Protein AF-0000000084394297 (afdb_homodimer)

Nearest PDB structures (foldseek):
  4wzf-assembly1_A  TM=5.577E-01  e=3.738E-04  Mycobacterium tuberculosis H37Rv
  5dxd-assembly2_B  TM=5.046E-01  e=1.117E-03  Mycobacteroides abscessus ATCC 19977
  6n44-assembly1_E  TM=4.449E-01  e=9.471E-03  Ovis aries
  6m5y-assembly1_A  TM=5.195E-01  e=9.306E-01  Homo sapiens
  3k44-assembly4_D  TM=3.617E-01  e=4.684E+00  Drosophila melanogaster

Structure (mmCIF, N/CA/C/O backbone):
data_AF-0000000084394297-model_v1
#
loop_
_entity.id
_entity.type
_entity.pdbx_description
1 polymer 'Uncharacterized protein'
#
loop_
_atom_site.group_PDB
_atom_site.id
_atom_site.type_symbol
_atom_site.label_atom_id
_atom_site.label_alt_id
_atom_site.label_comp_id
_atom_site.label_asym_id
_atom_site.label_entity_id
_atom_site.label_seq_id
_atom_site.pdbx_PDB_ins_code
_atom_site.Cartn_x
_atom_site.Cartn_y
_atom_site.Cartn_z
_atom_site.occupancy
_atom_site.B_iso_or_equiv
_atom_site.auth_seq_id
_atom_site.auth_comp_id
_atom_site.auth_asym_id
_atom_site.auth_atom_id
_atom_site.pdbx_PDB_model_num
ATOM 1 N N . MET A 1 1 ? 1.103 16.375 23.438 1 42.69 1 MET A N 1
ATOM 2 C CA . MET A 1 1 ? 0.831 17.469 22.5 1 42.69 1 MET A CA 1
ATOM 3 C C . MET A 1 1 ? -0.649 17.828 22.516 1 42.69 1 MET A C 1
ATOM 5 O O . MET A 1 1 ? -1.5 16.984 22.797 1 42.69 1 MET A O 1
ATOM 9 N N . SER A 1 2 ? -1.069 19.047 22.406 1 49.69 2 SER A N 1
ATOM 10 C CA . SER A 1 2 ? -2.271 19.781 22.781 1 49.69 2 SER A CA 1
ATOM 11 C C . SER A 1 2 ? -3.459 19.391 21.906 1 49.69 2 SER A C 1
ATOM 13 O O . SER A 1 2 ? -3.297 19.125 20.719 1 49.69 2 SER A O 1
ATOM 15 N N . SER A 1 3 ? -4.535 18.75 22.562 1 62 3 SER A N 1
ATOM 16 C CA . SER A 1 3 ? -5.957 18.469 22.406 1 62 3 SER A CA 1
ATOM 17 C C . SER A 1 3 ? -6.656 19.594 21.625 1 62 3 SER A C 1
ATOM 19 O O . SER A 1 3 ? -7.871 19.547 21.422 1 62 3 SER A O 1
ATOM 21 N N . GLU A 1 4 ? -5.914 20.609 21.125 1 86.62 4 GLU A N 1
ATOM 22 C CA . GLU A 1 4 ? -6.676 21.719 20.562 1 86.62 4 GLU A CA 1
ATOM 23 C C . GLU A 1 4 ? -7.031 21.469 19.109 1 86.62 4 GLU A C 1
ATOM 25 O O . GLU A 1 4 ? -6.223 20.922 18.344 1 86.62 4 GLU A O 1
ATOM 30 N N . SER A 1 5 ? -8.242 21.719 18.766 1 96.81 5 SER A N 1
ATOM 31 C CA . SER A 1 5 ? -8.742 21.625 17.391 1 96.81 5 SER A CA 1
ATOM 32 C C . SER A 1 5 ? -8.203 22.766 16.531 1 96.81 5 SER A C 1
ATOM 34 O O . SER A 1 5 ? -7.824 23.812 17.047 1 96.81 5 SER A O 1
ATOM 36 N N . PHE A 1 6 ? -7.957 22.531 15.242 1 98.38 6 PHE A N 1
ATOM 37 C CA . PHE A 1 6 ? -7.516 23.547 14.297 1 98.38 6 PHE A CA 1
ATOM 38 C C . PHE A 1 6 ? -8.023 23.25 12.891 1 98.38 6 PHE A C 1
ATOM 40 O O . PHE A 1 6 ? -8.547 22.156 12.641 1 98.38 6 PHE A O 1
ATOM 47 N N . THR A 1 7 ? -7.957 24.281 12.078 1 98.56 7 THR A N 1
ATOM 48 C CA . THR A 1 7 ? -8.352 24.141 10.68 1 98.56 7 THR A CA 1
ATOM 49 C C . THR A 1 7 ? -7.176 24.438 9.75 1 98.56 7 THR A C 1
ATOM 51 O O . THR A 1 7 ? -6.395 25.344 10 1 98.56 7 THR A O 1
ATOM 54 N N . LEU A 1 8 ? -7.004 23.641 8.781 1 98.69 8 LEU A N 1
ATOM 55 C CA . LEU A 1 8 ? -6.039 23.859 7.711 1 98.69 8 LEU A CA 1
ATOM 56 C C . LEU A 1 8 ? -6.738 23.953 6.355 1 98.69 8 LEU A C 1
ATOM 58 O O . LEU A 1 8 ? -7.711 23.234 6.113 1 98.69 8 LEU A O 1
ATOM 62 N N . SER A 1 9 ? -6.23 24.75 5.48 1 98.81 9 SER A N 1
ATOM 63 C CA . SER A 1 9 ? -6.82 24.922 4.156 1 98.81 9 SER A CA 1
ATOM 64 C C . SER A 1 9 ? -5.793 24.688 3.059 1 98.81 9 SER A C 1
ATOM 66 O O . SER A 1 9 ? -4.605 24.969 3.242 1 98.81 9 SER A O 1
ATOM 68 N N . ALA A 1 10 ? -6.23 24.219 1.988 1 98.81 10 ALA A N 1
ATOM 69 C CA . ALA A 1 10 ? -5.395 24.047 0.804 1 98.81 10 ALA A CA 1
ATOM 70 C C . ALA A 1 10 ? -6.039 24.688 -0.421 1 98.81 10 ALA A C 1
ATOM 72 O O . ALA A 1 10 ? -7.207 24.422 -0.725 1 98.81 10 ALA A O 1
ATOM 73 N N . PRO A 1 11 ? -5.328 25.578 -1.103 1 98.62 11 PRO A N 1
ATOM 74 C CA . PRO A 1 11 ? -5.809 26.016 -2.414 1 98.62 11 PRO A CA 1
ATOM 75 C C . PRO A 1 11 ? -5.734 24.922 -3.471 1 98.62 11 PRO A C 1
ATOM 77 O O . PRO A 1 11 ? -5.125 23.875 -3.238 1 98.62 11 PRO A O 1
ATOM 80 N N . PRO A 1 12 ? -6.348 25.125 -4.652 1 98.56 12 PRO A N 1
ATOM 81 C CA . PRO A 1 12 ? -6.203 24.172 -5.75 1 98.56 12 PRO A CA 1
ATOM 82 C C . PRO A 1 12 ? -4.746 23.922 -6.133 1 98.56 12 PRO A C 1
ATOM 84 O O . PRO A 1 12 ? -3.877 24.734 -5.82 1 98.56 12 PRO A O 1
ATOM 87 N N . ASP A 1 13 ? -4.434 22.766 -6.699 1 98.5 13 ASP A N 1
ATOM 88 C CA . ASP A 1 13 ? -3.139 22.406 -7.262 1 98.5 13 ASP A CA 1
ATOM 89 C C . ASP A 1 13 ? -2.109 22.172 -6.16 1 98.5 13 ASP A C 1
ATOM 91 O O . ASP A 1 13 ? -0.945 22.547 -6.297 1 98.5 13 ASP A O 1
ATOM 95 N N . THR A 1 14 ? -2.539 21.625 -5.043 1 98.81 14 THR A N 1
ATOM 96 C CA . THR A 1 14 ? -1.651 21.172 -3.984 1 98.81 14 THR A CA 1
ATOM 97 C C . THR A 1 14 ? -1.678 19.641 -3.883 1 98.81 14 THR A C 1
ATOM 99 O O . THR A 1 14 ? -2.717 19.016 -4.113 1 98.81 14 THR A O 1
ATOM 102 N N . ASP A 1 15 ? -0.515 19.078 -3.551 1 98.88 15 ASP A N 1
ATOM 103 C CA . ASP A 1 15 ? -0.438 17.625 -3.457 1 98.88 15 ASP A CA 1
ATOM 104 C C . ASP A 1 15 ? 0.885 17.172 -2.836 1 98.88 15 ASP A C 1
ATOM 106 O O . ASP A 1 15 ? 1.787 18 -2.641 1 98.88 15 ASP A O 1
ATOM 110 N N . VAL A 1 16 ? 0.97 16.031 -2.387 1 98.88 16 VAL A N 1
ATOM 111 C CA . VAL A 1 16 ? 2.176 15.242 -2.146 1 98.88 16 VAL A CA 1
ATOM 112 C C . VAL A 1 16 ? 2.1 13.93 -2.924 1 98.88 16 VAL A C 1
ATOM 114 O O . VAL A 1 16 ? 1.325 13.039 -2.574 1 98.88 16 VAL A O 1
ATOM 117 N N . TRP A 1 17 ? 2.799 13.836 -3.998 1 98.81 17 TRP A N 1
ATOM 118 C CA . TRP A 1 17 ? 2.707 12.734 -4.949 1 98.81 17 TRP A CA 1
ATOM 119 C C . TRP A 1 17 ? 3.967 12.648 -5.805 1 98.81 17 TRP A C 1
ATOM 121 O O . TRP A 1 17 ? 4.551 13.672 -6.168 1 98.81 17 TRP A O 1
ATOM 131 N N . LYS A 1 18 ? 4.398 11.5 -6.066 1 98.06 18 LYS A N 1
ATOM 132 C CA . LYS A 1 18 ? 5.621 11.25 -6.824 1 98.06 18 LYS A CA 1
ATOM 133 C C . LYS A 1 18 ? 5.449 10.078 -7.781 1 98.06 18 LYS A C 1
ATOM 135 O O . LYS A 1 18 ? 5.188 8.953 -7.348 1 98.06 18 LYS A O 1
ATOM 140 N N . LYS A 1 19 ? 5.535 10.289 -9.094 1 97.38 19 LYS A N 1
ATOM 141 C CA . LYS A 1 19 ? 5.297 9.281 -10.117 1 97.38 19 LYS A CA 1
ATOM 142 C C . LYS A 1 19 ? 6.309 9.391 -11.25 1 97.38 19 LYS A C 1
ATOM 144 O O . LYS A 1 19 ? 6.602 10.5 -11.711 1 97.38 19 LYS A O 1
ATOM 149 N N . PRO A 1 20 ? 6.805 8.211 -11.656 1 95.69 20 PRO A N 1
ATOM 150 C CA . PRO A 1 20 ? 7.699 8.234 -12.82 1 95.69 20 PRO A CA 1
ATOM 151 C C . PRO A 1 20 ? 6.996 8.68 -14.094 1 95.69 20 PRO A C 1
ATOM 153 O O . PRO A 1 20 ? 5.793 8.461 -14.25 1 95.69 20 PRO A O 1
ATOM 156 N N . PRO A 1 21 ? 7.719 9.273 -14.945 1 93.5 21 PRO A N 1
ATOM 157 C CA . PRO A 1 21 ? 9.172 9.43 -14.969 1 93.5 21 PRO A CA 1
ATOM 158 C C . PRO A 1 21 ? 9.641 10.664 -14.195 1 93.5 21 PRO A C 1
ATOM 160 O O . PRO A 1 21 ? 10.82 10.766 -13.836 1 93.5 21 PRO A O 1
ATOM 163 N N . SER A 1 22 ? 8.688 11.609 -13.93 1 93.94 22 SER A N 1
ATOM 164 C CA . SER A 1 22 ? 9.344 12.828 -13.477 1 93.94 22 SER A CA 1
ATOM 165 C C . SER A 1 22 ? 8.453 13.609 -12.508 1 93.94 22 SER A C 1
ATOM 167 O O . SER A 1 22 ? 8.898 14.586 -11.906 1 93.94 22 SER A O 1
ATOM 169 N N . HIS A 1 23 ? 7.281 13.203 -12.328 1 96.62 23 HIS A N 1
ATOM 170 C CA . HIS A 1 23 ? 6.395 14 -11.477 1 96.62 23 HIS A CA 1
ATOM 171 C C . HIS A 1 23 ? 6.801 13.898 -10.008 1 96.62 23 HIS A C 1
ATOM 173 O O . HIS A 1 23 ? 6.988 12.797 -9.492 1 96.62 23 HIS A O 1
ATOM 179 N N . ASN A 1 24 ? 7 14.984 -9.43 1 97.31 24 ASN A N 1
ATOM 180 C CA . ASN A 1 24 ? 7.383 15.07 -8.023 1 97.31 24 ASN A CA 1
ATOM 181 C C . ASN A 1 24 ? 6.871 16.359 -7.379 1 97.31 24 ASN A C 1
ATOM 183 O O . ASN A 1 24 ? 7.5 17.406 -7.508 1 97.31 24 ASN A O 1
ATOM 187 N N . VAL A 1 25 ? 5.762 16.219 -6.668 1 98.56 25 VAL A N 1
ATOM 188 C CA . VAL A 1 25 ? 5.156 17.406 -6.059 1 98.56 25 VAL A CA 1
ATOM 189 C C . VAL A 1 25 ? 5.055 17.203 -4.547 1 98.56 25 VAL A C 1
ATOM 191 O O . VAL A 1 25 ? 4.746 16.109 -4.074 1 98.56 25 VAL A O 1
ATOM 194 N N . TYR A 1 26 ? 5.352 18.203 -3.811 1 98.75 26 TYR A N 1
ATOM 195 C CA . TYR A 1 26 ? 5.293 18.25 -2.355 1 98.75 26 TYR A CA 1
ATOM 196 C C . TYR A 1 26 ? 4.969 19.656 -1.877 1 98.75 26 TYR A C 1
ATOM 198 O O . TYR A 1 26 ? 5.781 20.297 -1.198 1 98.75 26 TYR A O 1
ATOM 206 N N . ASN A 1 27 ? 3.68 20.078 -2.186 1 98.88 27 ASN A N 1
ATOM 207 C CA . ASN A 1 27 ? 3.357 21.469 -1.9 1 98.88 27 ASN A CA 1
ATOM 208 C C . ASN A 1 27 ? 2.068 21.594 -1.095 1 98.88 27 ASN A C 1
ATOM 210 O O . ASN A 1 27 ? 1.49 22.688 -1.003 1 98.88 27 ASN A O 1
ATOM 214 N N . ALA A 1 28 ? 1.628 20.547 -0.504 1 98.88 28 ALA A N 1
ATOM 215 C CA . ALA A 1 28 ? 0.426 20.578 0.325 1 98.88 28 ALA A CA 1
ATOM 216 C C . ALA A 1 28 ? 0.689 21.297 1.641 1 98.88 28 ALA A C 1
ATOM 218 O O . ALA A 1 28 ? 1.747 21.125 2.25 1 98.88 28 ALA A O 1
ATOM 219 N N . PRO A 1 29 ? -0.232 22.141 2.129 1 98.88 29 PRO A N 1
ATOM 220 C CA . PRO A 1 29 ? -0.12 22.719 3.473 1 98.88 29 PRO A CA 1
ATOM 221 C C . PRO A 1 29 ? -0.031 21.656 4.562 1 98.88 29 PRO A C 1
ATOM 223 O O . PRO A 1 29 ? -0.774 20.672 4.531 1 98.88 29 PRO A O 1
ATOM 226 N N . ILE A 1 30 ? 0.901 21.875 5.484 1 98.81 30 ILE A N 1
ATOM 227 C CA . ILE A 1 30 ? 1.14 20.953 6.586 1 98.81 30 ILE A CA 1
ATOM 228 C C . ILE A 1 30 ? 1.294 21.734 7.891 1 98.81 30 ILE A C 1
ATOM 230 O O . ILE A 1 30 ? 1.953 22.781 7.926 1 98.81 30 ILE A O 1
ATOM 234 N N . LYS A 1 31 ? 0.599 21.359 8.875 1 98.62 31 LYS A N 1
ATOM 235 C CA . LYS A 1 31 ? 0.875 21.781 10.25 1 98.62 31 LYS A CA 1
ATOM 236 C C . LYS A 1 31 ? 1.559 20.672 11.031 1 98.62 31 LYS A C 1
ATOM 238 O O . LYS A 1 31 ? 0.919 19.688 11.406 1 98.62 31 LYS A O 1
ATOM 243 N N . ALA A 1 32 ? 2.834 20.891 11.359 1 98.5 32 ALA A N 1
ATOM 244 C CA . ALA A 1 32 ? 3.65 19.797 11.883 1 98.5 32 ALA A CA 1
ATOM 245 C C . ALA A 1 32 ? 4.129 20.094 13.297 1 98.5 32 ALA A C 1
ATOM 247 O O . ALA A 1 32 ? 4.164 21.266 13.711 1 98.5 32 ALA A O 1
ATOM 248 N N . VAL A 1 33 ? 4.438 19.094 14.039 1 98 33 VAL A N 1
ATOM 249 C CA . VAL A 1 33 ? 5.184 19.219 15.289 1 98 33 VAL A CA 1
ATOM 250 C C . VAL A 1 33 ? 6.684 19.266 14.992 1 98 33 VAL A C 1
ATOM 252 O O . VAL A 1 33 ? 7.109 18.938 13.883 1 98 33 VAL A O 1
ATOM 255 N N . PRO A 1 34 ? 7.441 19.703 15.953 1 97.88 34 PRO A N 1
ATOM 256 C CA . PRO A 1 34 ? 8.883 19.703 15.719 1 97.88 34 PRO A CA 1
ATOM 257 C C . PRO A 1 34 ? 9.43 18.312 15.383 1 97.88 34 PRO A C 1
ATOM 259 O O . PRO A 1 34 ? 9.008 17.312 15.977 1 97.88 34 PRO A O 1
ATOM 262 N N . ALA A 1 35 ? 10.336 18.266 14.508 1 98.19 35 ALA A N 1
ATOM 263 C CA . ALA A 1 35 ? 10.945 17 14.078 1 98.19 35 ALA A CA 1
ATOM 264 C C . ALA A 1 35 ? 11.773 16.375 15.195 1 98.19 35 ALA A C 1
ATOM 266 O O . ALA A 1 35 ? 12.352 17.094 16.016 1 98.19 35 ALA A O 1
ATOM 267 N N . LYS A 1 36 ? 11.812 15.117 15.227 1 98.12 36 LYS A N 1
ATOM 268 C CA . LYS A 1 36 ? 12.672 14.328 16.109 1 98.12 36 LYS A CA 1
ATOM 269 C C . LYS A 1 36 ? 13.219 13.102 15.398 1 98.12 36 LYS A C 1
ATOM 271 O O . LYS A 1 36 ? 12.758 12.75 14.305 1 98.12 36 LYS A O 1
ATOM 276 N N . PRO A 1 37 ? 14.25 12.445 15.992 1 97.25 37 PRO A N 1
ATOM 277 C CA . PRO A 1 37 ? 14.773 11.234 15.367 1 97.25 37 PRO A CA 1
ATOM 278 C C . PRO A 1 37 ? 13.711 10.148 15.211 1 97.25 37 PRO A C 1
ATOM 280 O O . PRO A 1 37 ? 12.922 9.914 16.125 1 97.25 37 PRO A O 1
ATOM 283 N N . LEU A 1 38 ? 13.68 9.508 14.07 1 97.38 38 LEU A N 1
ATOM 284 C CA . LEU A 1 38 ? 12.75 8.422 13.797 1 97.38 38 LEU A CA 1
ATOM 285 C C . LEU A 1 38 ? 12.828 7.355 14.891 1 97.38 38 LEU A C 1
ATOM 287 O O . LEU A 1 38 ? 11.812 6.75 15.242 1 97.38 38 LEU A O 1
ATOM 291 N N . SER A 1 39 ? 14.016 7.18 15.422 1 95.31 39 SER A N 1
ATOM 292 C CA . SER A 1 39 ? 14.219 6.148 16.438 1 95.31 39 SER A CA 1
ATOM 293 C C . SER A 1 39 ? 13.367 6.418 17.672 1 95.31 39 SER A C 1
ATOM 295 O O . SER A 1 39 ? 13.133 5.512 18.469 1 95.31 39 SER A O 1
ATOM 297 N N . GLN A 1 40 ? 12.852 7.625 17.859 1 96.94 40 GLN A N 1
ATOM 298 C CA . GLN A 1 40 ? 12.094 8 19.047 1 96.94 40 GLN A CA 1
ATOM 299 C C . GLN A 1 40 ? 10.594 7.926 18.797 1 96.94 40 GLN A C 1
ATOM 301 O O . GLN A 1 40 ? 9.789 8.047 19.719 1 96.94 40 GLN A O 1
ATOM 306 N N . PHE A 1 41 ? 10.188 7.699 17.594 1 97.88 41 PHE A N 1
ATOM 307 C CA . PHE A 1 41 ? 8.773 7.738 17.234 1 97.88 41 PHE A CA 1
ATOM 308 C C . PHE A 1 41 ? 8.031 6.559 17.844 1 97.88 41 PHE A C 1
ATOM 310 O O . PHE A 1 41 ? 8.5 5.422 17.797 1 97.88 41 PHE A O 1
ATOM 317 N N . LYS A 1 42 ? 6.891 6.863 18.359 1 98.19 42 LYS A N 1
ATOM 318 C CA . LYS A 1 42 ? 6.027 5.812 18.906 1 98.19 42 LYS A CA 1
ATOM 319 C C . LYS A 1 42 ? 4.719 5.727 18.125 1 98.19 42 LYS A C 1
ATOM 321 O O . LYS A 1 42 ? 4.328 4.648 17.672 1 98.19 42 LYS A O 1
ATOM 326 N N . SER A 1 43 ? 4.008 6.84 18.016 1 98.81 43 SER A N 1
ATOM 327 C CA . SER A 1 43 ? 2.725 6.824 17.328 1 98.81 43 SER A CA 1
ATOM 328 C C . SER A 1 43 ? 2.25 8.234 17 1 98.81 43 SER A C 1
ATOM 330 O O . SER A 1 43 ? 2.77 9.211 17.547 1 98.81 43 SER A O 1
ATOM 332 N N . ALA A 1 44 ? 1.35 8.344 16.109 1 98.88 44 ALA A N 1
ATOM 333 C CA . ALA A 1 44 ? 0.653 9.578 15.766 1 98.88 44 ALA A CA 1
ATOM 334 C C . ALA A 1 44 ? -0.807 9.312 15.414 1 98.88 44 ALA A C 1
ATOM 336 O O . ALA A 1 44 ? -1.111 8.359 14.688 1 98.88 44 ALA A O 1
ATOM 337 N N . LYS A 1 45 ? -1.664 10.094 15.977 1 98.75 45 LYS A N 1
ATOM 338 C CA . LYS A 1 45 ? -3.104 9.953 15.773 1 98.75 45 LYS A CA 1
ATOM 339 C C . LYS A 1 45 ? -3.756 11.297 15.484 1 98.75 45 LYS A C 1
ATOM 341 O O . LYS A 1 45 ? -3.381 12.312 16.078 1 98.75 45 LYS A O 1
ATOM 346 N N . ILE A 1 46 ? -4.738 11.312 14.602 1 98.69 46 ILE A N 1
ATOM 347 C CA . ILE A 1 46 ? -5.445 12.555 14.32 1 98.69 46 ILE A CA 1
ATOM 348 C C . ILE A 1 46 ? -6.867 12.25 13.867 1 98.69 46 ILE A C 1
ATOM 350 O O . ILE A 1 46 ? -7.129 11.18 13.305 1 98.69 46 ILE A O 1
ATOM 354 N N . THR A 1 47 ? -7.797 13.086 14.164 1 98.69 47 THR A N 1
ATOM 355 C CA . THR A 1 47 ? -9.188 13.039 13.727 1 98.69 47 THR A CA 1
ATOM 356 C C . THR A 1 47 ? -9.539 14.273 12.898 1 98.69 47 THR A C 1
ATOM 358 O O . THR A 1 47 ? -9.102 15.383 13.219 1 98.69 47 THR A O 1
ATOM 361 N N . PHE A 1 48 ? -10.336 14.086 11.875 1 98.81 48 PHE A N 1
ATOM 362 C CA . PHE A 1 48 ? -10.633 15.234 11.023 1 98.81 48 PHE A CA 1
ATOM 363 C C . PHE A 1 48 ? -11.914 15.016 10.234 1 98.81 48 PHE A C 1
ATOM 365 O O . PHE A 1 48 ? -12.43 13.898 10.18 1 98.81 48 PHE A O 1
ATOM 372 N N . SER A 1 49 ? -12.422 16.047 9.648 1 98.69 49 SER A N 1
ATOM 373 C CA . SER A 1 49 ? -13.602 16.062 8.789 1 98.69 49 SER A CA 1
ATOM 374 C C . SER A 1 49 ? -13.547 17.234 7.797 1 98.69 49 SER A C 1
ATOM 376 O O . SER A 1 49 ? -12.867 18.219 8.039 1 98.69 49 SER A O 1
ATOM 378 N N . ALA A 1 50 ? -14.219 17.078 6.75 1 98.62 50 ALA A N 1
ATOM 379 C CA . ALA A 1 50 ? -14.328 18.141 5.746 1 98.62 50 ALA A CA 1
ATOM 380 C C . ALA A 1 50 ? -15.508 17.875 4.809 1 98.62 50 ALA A C 1
ATOM 382 O O . ALA A 1 50 ? -16.141 16.828 4.883 1 98.62 50 ALA A O 1
ATOM 383 N N . ASP A 1 51 ? -15.836 18.906 4.031 1 97.5 51 ASP A N 1
ATOM 384 C CA . ASP A 1 51 ? -16.75 18.75 2.91 1 97.5 51 ASP A CA 1
ATOM 385 C C . ASP A 1 51 ? -16 18.422 1.623 1 97.5 51 ASP A C 1
ATOM 387 O O . ASP A 1 51 ? -15.773 19.312 0.794 1 97.5 51 ASP A O 1
ATOM 391 N N . TRP A 1 52 ? -15.711 17.203 1.466 1 97.69 52 TRP A N 1
ATOM 392 C CA . TRP A 1 52 ? -14.969 16.734 0.303 1 97.69 52 TRP A CA 1
ATOM 393 C C . TRP A 1 52 ? -15.781 16.922 -0.975 1 97.69 52 TRP A C 1
ATOM 395 O O . TRP A 1 52 ? -16.938 16.5 -1.048 1 97.69 52 TRP A O 1
ATOM 405 N N . SER A 1 53 ? -15.219 17.453 -2.004 1 97.12 53 SER A N 1
ATOM 406 C CA . SER A 1 53 ? -16.062 17.734 -3.16 1 97.12 53 SER A CA 1
ATOM 407 C C . SER A 1 53 ? -15.305 17.516 -4.465 1 97.12 53 SER A C 1
ATOM 409 O O . SER A 1 53 ? -15.906 17.156 -5.484 1 97.12 53 SER A O 1
ATOM 411 N N . GLU A 1 54 ? -13.953 17.766 -4.43 1 98.44 54 GLU A N 1
ATOM 412 C CA . GLU A 1 54 ? -13.172 17.688 -5.66 1 98.44 54 GLU A CA 1
ATOM 413 C C . GLU A 1 54 ? -12.367 16.391 -5.719 1 98.44 54 GLU A C 1
ATOM 415 O O . GLU A 1 54 ? -11.953 15.867 -4.684 1 98.44 54 GLU A O 1
ATOM 420 N N . GLN A 1 55 ? -12.156 15.922 -6.941 1 97.94 55 GLN A N 1
ATOM 421 C CA . GLN A 1 55 ? -11.305 14.758 -7.141 1 97.94 55 GLN A CA 1
ATOM 422 C C . GLN A 1 55 ? -9.945 14.945 -6.457 1 97.94 55 GLN A C 1
ATOM 424 O O . GLN A 1 55 ? -9.266 15.945 -6.672 1 97.94 55 GLN A O 1
ATOM 429 N N . TYR A 1 56 ? -9.625 14.016 -5.531 1 98.19 56 TYR A N 1
ATOM 430 C CA . TYR A 1 56 ? -8.352 13.906 -4.832 1 98.19 56 TYR A CA 1
ATOM 431 C C . TYR A 1 56 ? -8.273 14.898 -3.676 1 98.19 56 TYR A C 1
ATOM 433 O O . TYR A 1 56 ? -7.188 15.164 -3.148 1 98.19 56 TYR A O 1
ATOM 441 N N . ASP A 1 57 ? -9.484 15.508 -3.309 1 98.81 57 ASP A N 1
ATOM 442 C CA . ASP A 1 57 ? -9.477 16.172 -2.008 1 98.81 57 ASP A CA 1
ATOM 443 C C . ASP A 1 57 ? -8.938 15.234 -0.921 1 98.81 57 ASP A C 1
ATOM 445 O O . ASP A 1 57 ? -9.352 14.078 -0.831 1 98.81 57 ASP A O 1
ATOM 449 N N . GLN A 1 58 ? -8.031 15.773 -0.117 1 98.75 58 GLN A N 1
ATOM 450 C CA . GLN A 1 58 ? -7.5 14.852 0.882 1 98.75 58 GLN A CA 1
ATOM 451 C C . GLN A 1 58 ? -7.148 15.586 2.174 1 98.75 58 GLN A C 1
ATOM 453 O O . GLN A 1 58 ? -6.863 16.781 2.156 1 98.75 58 GLN A O 1
ATOM 458 N N . GLY A 1 59 ? -7.219 14.898 3.271 1 98.88 59 GLY A N 1
ATOM 459 C CA . GLY A 1 59 ? -6.801 15.305 4.605 1 98.88 59 GLY A CA 1
ATOM 460 C C . GLY A 1 59 ? -6.348 14.141 5.465 1 98.88 59 GLY A C 1
ATOM 461 O O . GLY A 1 59 ? -6.785 13.008 5.262 1 98.88 59 GLY A O 1
ATOM 462 N N . GLY A 1 60 ? -5.469 14.469 6.371 1 98.88 60 GLY A N 1
ATOM 463 C CA . GLY A 1 60 ? -5.031 13.422 7.281 1 98.88 60 GLY A CA 1
ATOM 464 C C . GLY A 1 60 ? -3.664 13.688 7.883 1 98.88 60 GLY A C 1
ATOM 465 O O . GLY A 1 60 ? -3.363 14.812 8.289 1 98.88 60 GLY A O 1
ATOM 466 N N . LEU A 1 61 ? -2.93 12.609 8.086 1 98.88 61 LEU A N 1
ATOM 467 C CA . LEU A 1 61 ? -1.614 12.594 8.719 1 98.88 61 LEU A CA 1
ATOM 468 C C . LEU A 1 61 ? -0.515 12.43 7.672 1 98.88 61 LEU A C 1
ATOM 470 O O . LEU A 1 61 ? -0.666 11.656 6.723 1 98.88 61 LEU A O 1
ATOM 474 N N . ILE A 1 62 ? 0.596 13.148 7.863 1 98.94 62 ILE A N 1
ATOM 475 C CA . ILE A 1 62 ? 1.762 12.93 7.016 1 98.94 62 ILE A CA 1
ATOM 476 C C . ILE A 1 62 ? 3.006 12.758 7.883 1 98.94 62 ILE A C 1
ATOM 478 O O . ILE A 1 62 ? 3.184 13.461 8.875 1 98.94 62 ILE A O 1
ATOM 482 N N . LEU A 1 63 ? 3.797 11.773 7.609 1 99 63 LEU A N 1
ATOM 483 C CA . LEU A 1 63 ? 5.137 11.523 8.133 1 99 63 LEU A CA 1
ATOM 484 C C . LEU A 1 63 ? 6.191 11.766 7.055 1 99 63 LEU A C 1
ATOM 486 O O . LEU A 1 63 ? 6.168 11.125 6 1 99 63 LEU A O 1
ATOM 490 N N . THR A 1 64 ? 7.062 12.664 7.316 1 98.94 64 THR A N 1
ATOM 491 C CA . THR A 1 64 ? 8.141 12.977 6.387 1 98.94 64 THR A CA 1
ATOM 492 C C . THR A 1 64 ? 9.492 12.562 6.973 1 98.94 64 THR A C 1
ATOM 494 O O . THR A 1 64 ? 9.82 12.922 8.102 1 98.94 64 THR A O 1
ATOM 497 N N . PHE A 1 65 ? 10.227 11.867 6.191 1 98.75 65 PHE A N 1
ATOM 498 C CA . PHE A 1 65 ? 11.531 11.359 6.59 1 98.75 65 PHE A CA 1
ATOM 499 C C . PHE A 1 65 ? 12.641 12.078 5.84 1 98.75 65 PHE A C 1
ATOM 501 O O . PHE A 1 65 ? 12.844 11.852 4.645 1 98.75 65 PHE A O 1
ATOM 508 N N . ASP A 1 66 ? 13.352 12.844 6.57 1 98.31 66 ASP A N 1
ATOM 509 C CA . ASP A 1 66 ? 14.5 13.539 5.992 1 98.31 66 ASP A CA 1
ATOM 510 C C . ASP A 1 66 ? 15.812 12.875 6.418 1 98.31 66 ASP A C 1
ATOM 512 O O . ASP A 1 66 ? 16.062 12.703 7.613 1 98.31 66 ASP A O 1
ATOM 516 N N . SER A 1 67 ? 16.594 12.578 5.504 1 96.19 67 SER A N 1
ATOM 517 C CA . SER A 1 67 ? 17.828 11.844 5.742 1 96.19 67 SER A CA 1
ATOM 518 C C . SER A 1 67 ? 18.875 12.719 6.406 1 96.19 67 SER A C 1
ATOM 520 O O . SER A 1 67 ? 19.016 13.898 6.059 1 96.19 67 SER A O 1
ATOM 522 N N . LEU A 1 68 ? 19.625 12.125 7.316 1 94.38 68 LEU A N 1
ATOM 523 C CA . LEU A 1 68 ? 20.766 12.789 7.945 1 94.38 68 LEU A CA 1
ATOM 524 C C . LEU A 1 68 ? 22.031 12.594 7.117 1 94.38 68 LEU A C 1
ATOM 526 O O . LEU A 1 68 ? 23.047 13.234 7.375 1 94.38 68 LEU A O 1
ATOM 530 N N . SER A 1 69 ? 21.953 11.75 6.105 1 90.19 69 SER A N 1
ATOM 531 C CA . SER A 1 69 ? 23.125 11.406 5.32 1 90.19 69 SER A CA 1
ATOM 532 C C . SER A 1 69 ? 22.922 11.719 3.844 1 90.19 69 SER A C 1
ATOM 534 O O . SER A 1 69 ? 23.578 11.148 2.98 1 90.19 69 SER A O 1
ATOM 536 N N . GLY A 1 70 ? 21.953 12.461 3.482 1 92.44 70 GLY A N 1
ATOM 537 C CA . GLY A 1 70 ? 21.812 13.008 2.145 1 92.44 70 GLY A CA 1
ATOM 538 C C . GLY A 1 70 ? 20.938 12.156 1.239 1 92.44 70 GLY A C 1
ATOM 539 O O . GLY A 1 70 ? 20.891 12.383 0.028 1 92.44 70 GLY A O 1
ATOM 540 N N . ARG A 1 71 ? 20.266 11.156 1.675 1 94.19 71 ARG A N 1
ATOM 541 C CA . ARG A 1 71 ? 19.312 10.375 0.885 1 94.19 71 ARG A CA 1
ATOM 542 C C . ARG A 1 71 ? 18.062 11.18 0.585 1 94.19 71 ARG A C 1
ATOM 544 O O . ARG A 1 71 ? 17.781 12.172 1.255 1 94.19 71 ARG A O 1
ATOM 551 N N . GLU A 1 72 ? 17.344 10.719 -0.44 1 96.38 72 GLU A N 1
ATOM 552 C CA . GLU A 1 72 ? 16.141 11.43 -0.842 1 96.38 72 GLU A CA 1
ATOM 553 C C . GLU A 1 72 ? 15.07 11.352 0.243 1 96.38 72 GLU A C 1
ATOM 555 O O . GLU A 1 72 ? 14.953 10.344 0.938 1 96.38 72 GLU A O 1
ATOM 560 N N . ARG A 1 73 ? 14.297 12.414 0.321 1 98.12 73 ARG A N 1
ATOM 561 C CA . ARG A 1 73 ? 13.172 12.477 1.244 1 98.12 73 ARG A CA 1
ATOM 562 C C . ARG A 1 73 ? 12.188 11.336 0.989 1 98.12 73 ARG A C 1
ATOM 564 O O . ARG A 1 73 ? 11.883 11.023 -0.162 1 98.12 73 ARG A O 1
ATOM 571 N N . ARG A 1 74 ? 11.68 10.742 2.037 1 98.62 74 ARG A N 1
ATOM 572 C CA . ARG A 1 74 ? 10.586 9.773 2.008 1 98.62 74 ARG A CA 1
ATOM 573 C C . ARG A 1 74 ? 9.367 10.289 2.768 1 98.62 74 ARG A C 1
ATOM 575 O O . ARG A 1 74 ? 9.484 11.211 3.578 1 98.62 74 ARG A O 1
ATOM 582 N N . TRP A 1 75 ? 8.219 9.727 2.473 1 98.94 75 TRP A N 1
ATOM 583 C CA . TRP A 1 75 ? 7.051 10.172 3.219 1 98.94 75 TRP A CA 1
ATOM 584 C C . TRP A 1 75 ? 5.941 9.125 3.174 1 98.94 75 TRP A C 1
ATOM 586 O O . TRP A 1 75 ? 5.941 8.25 2.305 1 98.94 75 TRP A O 1
ATOM 596 N N . ILE A 1 76 ? 5.117 9.18 4.133 1 98.94 76 ILE A N 1
ATOM 597 C CA . ILE A 1 76 ? 3.846 8.469 4.227 1 98.94 76 ILE A CA 1
ATOM 598 C C . ILE A 1 76 ? 2.721 9.469 4.508 1 98.94 76 ILE A C 1
ATOM 600 O O . ILE A 1 76 ? 2.865 10.352 5.355 1 98.94 76 ILE A O 1
ATOM 604 N N . LYS A 1 77 ? 1.673 9.414 3.809 1 98.94 77 LYS A N 1
ATOM 605 C CA . LYS A 1 77 ? 0.465 10.141 4.188 1 98.94 77 LYS A CA 1
ATOM 606 C C . LYS A 1 77 ? -0.738 9.203 4.266 1 98.94 77 LYS A C 1
ATOM 608 O O . LYS A 1 77 ? -0.845 8.258 3.486 1 98.94 77 LYS A O 1
ATOM 613 N N . THR A 1 78 ? -1.59 9.43 5.203 1 98.94 78 THR A N 1
ATOM 614 C CA . THR A 1 78 ? -2.76 8.586 5.402 1 98.94 78 THR A CA 1
ATOM 615 C C . THR A 1 78 ? -3.939 9.406 5.922 1 98.94 78 THR A C 1
ATOM 617 O O . THR A 1 78 ? -3.75 10.375 6.652 1 98.94 78 THR A O 1
ATOM 620 N N . GLY A 1 79 ? -5.121 9.047 5.5 1 98.88 79 GLY A N 1
ATOM 621 C CA . GLY A 1 79 ? -6.367 9.703 5.848 1 98.88 79 GLY A CA 1
ATOM 622 C C . GLY A 1 79 ? -7.488 9.422 4.867 1 98.88 79 GLY A C 1
ATOM 623 O O . GLY A 1 79 ? -7.738 8.266 4.52 1 98.88 79 GLY A O 1
ATOM 624 N N . LEU A 1 80 ? -8.227 10.477 4.559 1 98.81 80 LEU A N 1
ATOM 625 C CA . LEU A 1 80 ? -9.305 10.359 3.578 1 98.81 80 LEU A CA 1
ATOM 626 C C . LEU A 1 80 ? -8.898 11.008 2.256 1 98.81 80 LEU A C 1
ATOM 628 O O . LEU A 1 80 ? -8.297 12.078 2.246 1 98.81 80 LEU A O 1
ATOM 632 N N . GLU A 1 81 ? -9.195 10.445 1.204 1 98.81 81 GLU A N 1
ATOM 633 C CA . GLU A 1 81 ? -9.062 11.023 -0.132 1 98.81 81 GLU A CA 1
ATOM 634 C C . GLU A 1 81 ? -10.336 10.805 -0.95 1 98.81 81 GLU A C 1
ATOM 636 O O . GLU A 1 81 ? 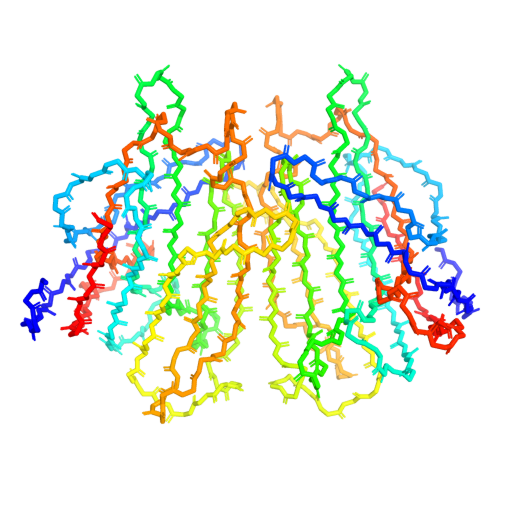-10.859 9.688 -1.005 1 98.81 81 GLU A O 1
ATOM 641 N N . PHE A 1 82 ? -10.867 11.852 -1.526 1 98.56 82 PHE A N 1
ATOM 642 C CA . PHE A 1 82 ? -12.039 11.773 -2.393 1 98.56 82 PHE A CA 1
ATOM 643 C C . PHE A 1 82 ? -11.648 11.32 -3.791 1 98.56 82 PHE A C 1
ATOM 645 O O . PHE A 1 82 ? -10.836 11.961 -4.457 1 98.56 82 PHE A O 1
ATOM 652 N N . TYR A 1 83 ? -12.156 10.188 -4.223 1 97.94 83 TYR A N 1
ATOM 653 C CA . TYR A 1 83 ? -11.742 9.586 -5.484 1 97.94 83 TYR A CA 1
ATOM 654 C C . TYR A 1 83 ? -12.938 8.977 -6.211 1 97.94 83 TYR A C 1
ATOM 656 O O . TYR A 1 83 ? -13.594 8.078 -5.684 1 97.94 83 TYR A O 1
ATOM 664 N N . ASN A 1 84 ? -13.203 9.445 -7.375 1 95.94 84 ASN A N 1
ATOM 665 C CA . ASN A 1 84 ? -14.281 8.961 -8.242 1 95.94 84 ASN A CA 1
ATOM 666 C C . ASN A 1 84 ? -15.625 8.992 -7.531 1 95.94 84 ASN A C 1
ATOM 668 O O . ASN A 1 84 ? -16.359 7.996 -7.527 1 95.94 84 ASN A O 1
ATOM 672 N N . GLY A 1 85 ? -15.883 10.086 -6.816 1 96.12 85 GLY A N 1
ATOM 673 C CA . GLY A 1 85 ? -17.188 10.328 -6.211 1 96.12 85 GLY A CA 1
ATOM 674 C C . GLY A 1 85 ? -17.375 9.609 -4.891 1 96.12 85 GLY A C 1
ATOM 675 O O . GLY A 1 85 ? -18.469 9.594 -4.332 1 96.12 85 GLY A O 1
ATOM 676 N N . THR A 1 86 ? -16.281 9.008 -4.457 1 95.75 86 THR A N 1
ATOM 677 C CA . THR A 1 86 ? -16.406 8.211 -3.244 1 95.75 86 THR A CA 1
ATOM 678 C C . THR A 1 86 ? -15.328 8.602 -2.234 1 95.75 86 THR A C 1
ATOM 680 O O . THR A 1 86 ? -14.18 8.867 -2.609 1 95.75 86 THR A O 1
ATOM 683 N N . GLN A 1 87 ? -15.75 8.648 -0.927 1 97.75 87 GLN A N 1
ATOM 684 C CA . GLN A 1 87 ? -14.781 8.844 0.142 1 97.75 87 GLN A CA 1
ATOM 685 C C . GLN A 1 87 ? -13.953 7.582 0.372 1 97.75 87 GLN A C 1
ATOM 687 O O . GLN A 1 87 ? -14.5 6.523 0.688 1 97.75 87 GLN A O 1
ATOM 692 N N . GLN A 1 88 ? -12.648 7.715 0.247 1 98.12 88 GLN A N 1
ATOM 693 C CA . GLN A 1 88 ? -11.742 6.578 0.386 1 98.12 88 GLN A CA 1
ATOM 694 C C . GLN A 1 88 ? -10.82 6.754 1.588 1 98.12 88 GLN A C 1
ATOM 696 O O . GLN A 1 88 ? -10.234 7.824 1.777 1 98.12 88 GLN A O 1
ATOM 701 N N . ILE A 1 89 ? -10.711 5.695 2.449 1 98.31 89 ILE A N 1
ATOM 702 C CA . ILE A 1 89 ? -9.547 5.625 3.322 1 98.31 89 ILE A CA 1
ATOM 703 C C . ILE A 1 89 ? -8.289 5.383 2.486 1 98.31 89 ILE A C 1
ATOM 705 O O . ILE A 1 89 ? -8.242 4.445 1.682 1 98.31 89 ILE A O 1
ATOM 709 N N . SER A 1 90 ? -7.371 6.262 2.643 1 98.75 90 SER A N 1
ATOM 710 C CA . SER A 1 90 ? -6.262 6.348 1.697 1 98.75 90 SER A CA 1
ATOM 711 C C . SER A 1 90 ? -4.922 6.367 2.422 1 98.75 90 SER A C 1
ATOM 713 O O . SER A 1 90 ? -4.762 7.062 3.426 1 98.75 90 SER A O 1
ATOM 715 N N . THR A 1 91 ? -3.943 5.562 1.98 1 98.94 91 THR A N 1
ATOM 716 C CA . THR A 1 91 ? -2.555 5.621 2.428 1 98.94 91 THR A CA 1
ATOM 717 C C . THR A 1 91 ? -1.603 5.617 1.236 1 98.94 91 THR A C 1
ATOM 719 O O . THR A 1 91 ? -1.761 4.816 0.311 1 98.94 91 THR A O 1
ATOM 722 N N . VAL A 1 92 ? -0.705 6.527 1.236 1 98.94 92 VAL A N 1
ATOM 723 C CA . VAL A 1 92 ? 0.386 6.555 0.268 1 98.94 92 VAL A CA 1
ATOM 724 C C . VAL A 1 92 ? 1.724 6.414 0.993 1 98.94 92 VAL A C 1
ATOM 726 O O . VAL A 1 92 ? 1.975 7.109 1.981 1 98.94 92 VAL A O 1
ATOM 729 N N . ALA A 1 93 ? 2.498 5.48 0.625 1 98.94 93 ALA A N 1
ATOM 730 C CA . ALA A 1 93 ? 3.879 5.34 1.085 1 98.94 93 ALA A CA 1
ATOM 731 C C . ALA A 1 93 ? 4.863 5.598 -0.052 1 98.94 93 ALA A C 1
ATOM 733 O O . ALA A 1 93 ? 4.719 5.047 -1.146 1 98.94 93 ALA A O 1
ATOM 734 N N . CYS A 1 94 ? 5.812 6.449 0.207 1 98.81 94 CYS A N 1
ATOM 735 C CA . CYS A 1 94 ? 6.785 6.801 -0.822 1 98.81 94 CYS A CA 1
ATOM 736 C C . CYS A 1 94 ? 8.211 6.562 -0.331 1 98.81 94 CYS A C 1
ATOM 738 O O . CYS A 1 94 ? 8.82 7.445 0.273 1 98.81 94 CYS A O 1
ATOM 740 N N . ASP A 1 95 ? 8.711 5.406 -0.678 1 97.81 95 ASP A N 1
ATOM 741 C CA . ASP A 1 95 ? 10.125 5.121 -0.466 1 97.81 95 ASP A CA 1
ATOM 742 C C . ASP A 1 95 ? 10.984 5.754 -1.559 1 97.81 95 ASP A C 1
ATOM 744 O O . ASP A 1 95 ? 11.797 6.637 -1.281 1 97.81 95 ASP A O 1
ATOM 748 N N . ARG A 1 96 ? 10.766 5.375 -2.809 1 96.25 96 ARG A N 1
ATOM 749 C CA . ARG A 1 96 ? 11.375 6.02 -3.965 1 96.25 96 ARG A CA 1
ATOM 750 C C . ARG A 1 96 ? 10.328 6.727 -4.816 1 96.25 96 ARG A C 1
ATOM 752 O O . ARG A 1 96 ? 10.57 7.828 -5.316 1 96.25 96 ARG A O 1
ATOM 759 N N . TRP A 1 97 ? 9.203 6.016 -5.074 1 97.81 97 TRP A N 1
ATOM 760 C CA . TRP A 1 97 ? 8.023 6.5 -5.781 1 97.81 97 TRP A CA 1
ATOM 761 C C . TRP A 1 97 ? 6.75 6.18 -5.004 1 97.81 97 TRP A C 1
ATOM 763 O O . TRP A 1 97 ? 6.75 5.297 -4.141 1 97.81 97 TRP A O 1
ATOM 773 N N . ALA A 1 98 ? 5.691 6.91 -5.312 1 98.56 98 ALA A N 1
ATOM 774 C CA . ALA A 1 98 ? 4.449 6.781 -4.555 1 98.56 98 ALA A CA 1
ATOM 775 C C . ALA A 1 98 ? 3.805 5.418 -4.789 1 98.56 98 ALA A C 1
ATOM 777 O O . ALA A 1 98 ? 3.855 4.883 -5.902 1 98.56 98 ALA A O 1
ATOM 778 N N . ASP A 1 99 ? 3.305 4.875 -3.777 1 98.88 99 ASP A N 1
ATOM 779 C CA . ASP A 1 99 ? 2.502 3.658 -3.727 1 98.88 99 ASP A CA 1
ATOM 780 C C . ASP A 1 99 ? 1.217 3.881 -2.932 1 98.88 99 ASP A C 1
ATOM 782 O O . ASP A 1 99 ? 1.256 4.027 -1.707 1 98.88 99 ASP A O 1
ATOM 786 N N . TRP A 1 100 ? 0.058 3.865 -3.637 1 98.88 100 TRP A N 1
ATOM 787 C CA . TRP A 1 100 ? -1.2 4.391 -3.119 1 98.88 100 TRP A CA 1
ATOM 788 C C . TRP A 1 100 ? -2.229 3.277 -2.951 1 98.88 100 TRP A C 1
ATOM 790 O O . TRP A 1 100 ? -2.633 2.645 -3.93 1 98.88 100 TRP A O 1
ATOM 800 N N . SER A 1 101 ? -2.686 3.035 -1.687 1 98.88 101 SER A N 1
ATOM 801 C CA . SER A 1 101 ? -3.768 2.092 -1.428 1 98.88 101 SER A CA 1
ATOM 802 C C . SER A 1 101 ? -5.023 2.809 -0.943 1 98.88 101 SER A C 1
ATOM 804 O O . SER A 1 101 ? -4.938 3.785 -0.194 1 98.88 101 SER A O 1
ATOM 806 N N . ILE A 1 102 ? -6.203 2.264 -1.349 1 98.38 102 ILE A N 1
ATOM 807 C CA . ILE A 1 102 ? -7.469 2.863 -0.938 1 98.38 102 ILE A CA 1
ATOM 808 C C . ILE A 1 102 ? -8.484 1.764 -0.622 1 98.38 102 ILE A C 1
ATOM 810 O O . ILE A 1 102 ? -8.367 0.641 -1.118 1 98.38 102 ILE A O 1
ATOM 814 N N . ALA A 1 103 ? -9.438 2.076 0.202 1 96.56 103 ALA A N 1
ATOM 815 C CA . ALA A 1 103 ? -10.656 1.322 0.483 1 96.56 103 ALA A CA 1
ATOM 816 C C . ALA A 1 103 ? -11.828 2.26 0.768 1 96.56 103 ALA A C 1
ATOM 818 O O . ALA A 1 103 ? -11.664 3.283 1.434 1 96.56 103 ALA A O 1
ATOM 819 N N . PRO A 1 104 ? -12.969 1.878 0.274 1 96.38 104 PRO A N 1
ATOM 820 C CA . PRO A 1 104 ? -14.109 2.76 0.521 1 96.38 104 PRO A CA 1
ATOM 821 C C . PRO A 1 104 ? -14.414 2.932 2.008 1 96.38 104 PRO A C 1
ATOM 823 O O . PRO A 1 104 ? -14.547 1.942 2.732 1 96.38 104 PRO A O 1
ATOM 826 N N . LEU A 1 105 ? -14.562 4.164 2.438 1 96.75 105 LEU A N 1
ATOM 827 C CA . LEU A 1 105 ? -14.898 4.461 3.824 1 96.75 105 LEU A CA 1
ATOM 828 C C . LEU A 1 105 ? -16.188 3.746 4.234 1 96.75 105 LEU A C 1
ATOM 830 O O . LEU A 1 105 ? -16.312 3.283 5.371 1 96.75 105 LEU A O 1
ATOM 834 N N . ALA A 1 106 ? -17.094 3.654 3.314 1 93.06 106 ALA A N 1
ATOM 835 C CA . ALA A 1 106 ? -18.406 3.057 3.578 1 93.06 106 ALA A CA 1
ATOM 836 C C . ALA A 1 106 ? -18.266 1.6 4.012 1 93.06 106 ALA A C 1
ATOM 838 O O . ALA A 1 106 ? -19.141 1.055 4.676 1 93.06 106 ALA A O 1
ATOM 839 N N . GLY A 1 107 ? -17.188 0.993 3.67 1 90.44 107 GLY A N 1
ATOM 840 C CA . GLY A 1 107 ? -16.938 -0.381 4.078 1 90.44 107 GLY A CA 1
ATOM 841 C C . GLY A 1 107 ? -16.5 -0.504 5.523 1 90.44 107 GLY A C 1
ATOM 842 O O . GLY A 1 107 ? -16.484 -1.604 6.082 1 90.44 107 GLY A O 1
ATOM 843 N N . PHE A 1 108 ? -16.172 0.588 6.117 1 92 108 PHE A N 1
ATOM 844 C CA . PHE A 1 108 ? -15.688 0.587 7.492 1 92 108 PHE A CA 1
ATOM 845 C C . PHE A 1 108 ? -16.75 1.132 8.445 1 92 108 PHE A C 1
ATOM 847 O O . PHE A 1 108 ? -17.062 0.506 9.453 1 92 108 PHE A O 1
ATOM 854 N N . GLU A 1 109 ? -17.203 2.303 8.055 1 92.81 109 GLU A N 1
ATOM 855 C CA . GLU A 1 109 ? -18.141 3 8.938 1 92.81 109 GLU A CA 1
ATOM 856 C C . GLU A 1 109 ? -18.891 4.094 8.195 1 92.81 109 GLU A C 1
ATOM 858 O O . GLU A 1 109 ? -18.391 4.641 7.211 1 92.81 109 GLU A O 1
ATOM 863 N N . ASP A 1 110 ? -20.078 4.383 8.695 1 93.5 110 ASP A N 1
ATOM 864 C CA . ASP A 1 110 ? -20.828 5.531 8.203 1 93.5 110 ASP A CA 1
ATOM 865 C C . ASP A 1 110 ? -20.594 6.758 9.086 1 93.5 110 ASP A C 1
ATOM 867 O O . ASP A 1 110 ? -21.328 6.973 10.062 1 93.5 110 ASP A O 1
ATOM 871 N N . THR A 1 111 ? -19.609 7.562 8.781 1 95 111 THR A N 1
ATOM 872 C CA . THR A 1 111 ? -19.234 8.703 9.617 1 95 111 THR A CA 1
ATOM 873 C C . THR A 1 111 ? -18.641 9.82 8.766 1 95 111 THR A C 1
ATOM 875 O O . THR A 1 111 ? -18.219 9.594 7.633 1 95 111 THR A O 1
ATOM 878 N N . LYS A 1 112 ? -18.703 10.992 9.297 1 94.12 112 LYS A N 1
ATOM 879 C CA . LYS A 1 112 ? -18.062 12.148 8.664 1 94.12 112 LYS A CA 1
ATOM 880 C C . LYS A 1 112 ? -16.703 12.43 9.289 1 94.12 112 LYS A C 1
ATOM 882 O O . LYS A 1 112 ? -15.891 13.164 8.719 1 94.12 112 LYS A O 1
ATOM 887 N N . SER A 1 113 ? -16.562 11.906 10.445 1 97.12 113 SER A N 1
ATOM 888 C CA . SER A 1 113 ? -15.32 12.102 11.188 1 97.12 113 SER A CA 1
ATOM 889 C C . SER A 1 113 ? -14.391 10.906 11.023 1 97.12 113 SER A C 1
ATOM 891 O O . SER A 1 113 ? -14.766 9.773 11.32 1 97.12 113 SER A O 1
ATOM 893 N N . ILE A 1 114 ? -13.148 11.18 10.578 1 98.38 114 ILE A N 1
ATOM 894 C CA . ILE A 1 114 ? -12.203 10.109 10.273 1 98.38 114 ILE A CA 1
ATOM 895 C C . ILE A 1 114 ? -11.039 10.156 11.258 1 98.38 114 ILE A C 1
ATOM 897 O O . ILE A 1 114 ? -10.477 11.219 11.523 1 98.38 114 ILE A O 1
ATOM 901 N N . THR A 1 115 ? -10.68 9.07 11.828 1 98.75 115 THR A N 1
ATOM 902 C CA . THR A 1 115 ? -9.516 8.969 12.688 1 98.75 115 THR A CA 1
ATOM 903 C C . THR A 1 115 ? -8.523 7.949 12.141 1 98.75 115 THR A C 1
ATOM 905 O O . THR A 1 115 ? -8.891 6.809 11.844 1 98.75 115 THR A O 1
ATOM 908 N N . VAL A 1 116 ? -7.289 8.391 11.961 1 98.88 116 VAL A N 1
ATOM 909 C CA . VAL A 1 116 ? -6.234 7.477 11.547 1 98.88 116 VAL A CA 1
ATOM 910 C C . VAL A 1 116 ? -5.121 7.465 12.594 1 98.88 116 VAL A C 1
ATOM 912 O O . VAL A 1 116 ? -4.961 8.43 13.344 1 98.88 116 VAL A O 1
ATOM 915 N N . LEU A 1 117 ? -4.469 6.367 12.625 1 98.94 117 LEU A N 1
ATOM 916 C CA . LEU A 1 117 ? -3.389 6.117 13.578 1 98.94 117 LEU A CA 1
ATOM 917 C C . LEU A 1 117 ? -2.209 5.434 12.891 1 98.94 117 LEU A C 1
ATOM 919 O O . LEU A 1 117 ? -2.393 4.48 12.133 1 98.94 117 LEU A O 1
ATOM 923 N N . VAL A 1 118 ? -1.021 6.004 13.055 1 98.94 118 VAL A N 1
ATOM 924 C CA . VAL A 1 118 ? 0.226 5.348 12.672 1 98.94 118 VAL A CA 1
ATOM 925 C C . VAL A 1 118 ? 1.013 4.969 13.93 1 98.94 118 VAL A C 1
ATOM 927 O O . VAL A 1 118 ? 1.202 5.797 14.82 1 98.94 118 VAL A O 1
ATOM 930 N N . GLU A 1 119 ? 1.444 3.76 13.977 1 98.69 119 GLU A N 1
ATOM 931 C CA . GLU A 1 119 ? 2.164 3.311 15.164 1 98.69 119 GLU A CA 1
ATOM 932 C C . GLU A 1 119 ? 3.357 2.436 14.789 1 98.69 119 GLU A C 1
ATOM 934 O O . GLU A 1 119 ? 3.27 1.617 13.867 1 98.69 119 GLU A O 1
ATOM 939 N N . LYS A 1 120 ? 4.402 2.672 15.578 1 97.62 120 LYS A N 1
ATOM 940 C CA . LYS A 1 120 ? 5.539 1.763 15.469 1 97.62 120 LYS A CA 1
ATOM 941 C C . LYS A 1 120 ? 5.191 0.379 16 1 97.62 120 LYS A C 1
ATOM 943 O O . LYS A 1 120 ? 4.605 0.256 17.078 1 97.62 120 LYS A O 1
ATOM 948 N N . GLY A 1 121 ? 5.434 -0.592 15.172 1 94.5 121 GLY A N 1
ATOM 949 C CA . GLY A 1 121 ? 5.191 -1.959 15.609 1 94.5 121 GLY A CA 1
ATOM 950 C C . GLY A 1 121 ? 6.422 -2.84 15.516 1 94.5 121 GLY A C 1
ATOM 951 O O . GLY A 1 121 ? 7.223 -2.705 14.594 1 94.5 121 GLY A O 1
ATOM 952 N N . ARG A 1 122 ? 6.453 -3.738 16.516 1 91.5 122 ARG A N 1
ATOM 953 C CA . ARG A 1 122 ? 7.508 -4.746 16.531 1 91.5 122 ARG A CA 1
ATOM 954 C C . ARG A 1 122 ? 6.922 -6.148 16.672 1 91.5 122 ARG A C 1
ATOM 956 O O . ARG A 1 122 ? 5.977 -6.359 17.438 1 91.5 122 ARG A O 1
ATOM 963 N N . ASP A 1 123 ? 7.418 -6.965 15.836 1 90.5 123 ASP A N 1
ATOM 964 C CA . ASP A 1 123 ? 7.07 -8.375 16.016 1 90.5 123 ASP A CA 1
ATOM 965 C C . ASP A 1 123 ? 8.312 -9.258 15.93 1 90.5 123 ASP A C 1
ATOM 967 O O . ASP A 1 123 ? 9.438 -8.773 16.062 1 90.5 123 ASP A O 1
ATOM 971 N N . GLY A 1 124 ? 8.148 -10.531 15.914 1 89.81 124 GLY A N 1
ATOM 972 C CA . GLY A 1 124 ? 9.258 -11.469 15.922 1 89.81 124 GLY A CA 1
ATOM 973 C C . GLY A 1 124 ? 10.164 -11.336 14.711 1 89.81 124 GLY A C 1
ATOM 974 O O . GLY A 1 124 ? 11.289 -11.844 14.719 1 89.81 124 GLY A O 1
ATOM 975 N N . LEU A 1 125 ? 9.734 -10.609 13.719 1 90.56 125 LEU A N 1
ATOM 976 C CA . LEU A 1 125 ? 10.508 -10.539 12.484 1 90.56 125 LEU A CA 1
ATOM 977 C C . LEU A 1 125 ? 11.219 -9.195 12.367 1 90.56 125 LEU A C 1
ATOM 979 O O . LEU A 1 125 ? 12.133 -9.039 11.547 1 90.56 125 LEU A O 1
ATOM 983 N N . GLY A 1 126 ? 10.719 -8.203 13.172 1 91.12 126 GLY A N 1
ATOM 984 C CA . GLY A 1 126 ? 11.375 -6.914 13.102 1 91.12 126 GLY A CA 1
ATOM 985 C C . GLY A 1 126 ? 10.43 -5.75 13.336 1 91.12 126 GLY A C 1
ATOM 986 O O . GLY A 1 126 ? 9.453 -5.879 14.07 1 91.12 126 GLY A O 1
ATOM 987 N N . LEU A 1 127 ? 10.898 -4.566 12.797 1 92.06 127 LEU A N 1
ATOM 988 C CA . LEU A 1 127 ? 10.18 -3.322 13.031 1 92.06 127 LEU A CA 1
ATOM 989 C C . LEU A 1 127 ? 9.484 -2.844 11.758 1 92.06 127 LEU A C 1
ATOM 991 O O . LEU A 1 127 ? 9.961 -3.102 10.656 1 92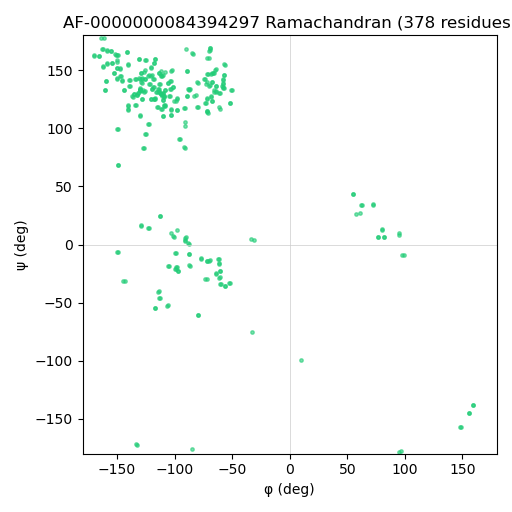.06 127 LEU A O 1
ATOM 995 N N . GLY A 1 128 ? 8.375 -2.182 11.906 1 96.12 128 GLY A N 1
ATOM 996 C CA . GLY A 1 128 ? 7.664 -1.47 10.859 1 96.12 128 GLY A CA 1
ATOM 997 C C . GLY A 1 128 ? 6.68 -0.448 11.398 1 96.12 128 GLY A C 1
ATOM 998 O O . GLY A 1 128 ? 6.613 -0.217 12.609 1 96.12 128 GLY A O 1
ATOM 999 N N . LEU A 1 129 ? 6.055 0.242 10.547 1 98.56 129 LEU A N 1
ATOM 1000 C CA . LEU A 1 129 ? 4.941 1.105 10.922 1 98.56 129 LEU A CA 1
ATOM 1001 C C . LEU A 1 129 ? 3.609 0.477 10.523 1 98.56 129 LEU A C 1
ATOM 1003 O O . LEU A 1 129 ? 3.49 -0.1 9.438 1 98.56 129 LEU A O 1
ATOM 1007 N N . TRP A 1 130 ? 2.695 0.526 11.453 1 98.69 130 TRP A N 1
ATOM 1008 C CA . TRP A 1 130 ? 1.315 0.142 11.172 1 98.69 130 TRP A CA 1
ATOM 1009 C C . TRP A 1 130 ? 0.435 1.373 10.984 1 98.69 130 TRP A C 1
ATOM 1011 O O . TRP A 1 130 ? 0.566 2.355 11.719 1 98.69 130 TRP A O 1
ATOM 1021 N N . VAL A 1 131 ? -0.387 1.333 9.992 1 98.94 131 VAL A N 1
ATOM 1022 C CA . VAL A 1 131 ? -1.425 2.332 9.758 1 98.94 131 VAL A CA 1
ATOM 1023 C C . VAL A 1 131 ? -2.797 1.733 10.062 1 98.94 131 VAL A C 1
ATOM 1025 O O . VAL A 1 131 ? -3.123 0.643 9.586 1 98.94 131 VAL A O 1
ATOM 1028 N N . TYR A 1 132 ? -3.627 2.463 10.82 1 98.75 132 TYR A N 1
ATOM 1029 C CA . TYR A 1 132 ? -4.961 2.004 11.195 1 98.75 132 TYR A CA 1
ATOM 1030 C C . TYR A 1 132 ? -6.008 3.064 10.891 1 98.75 132 TYR A C 1
ATOM 1032 O O . TYR A 1 132 ? -5.73 4.262 10.961 1 98.75 132 TYR A O 1
ATOM 1040 N N . TYR A 1 133 ? -7.184 2.584 10.547 1 98.56 133 TYR A N 1
ATOM 1041 C CA . TYR A 1 133 ? -8.406 3.352 10.742 1 98.56 133 TYR A CA 1
ATOM 1042 C C . TYR A 1 133 ? -9 3.098 12.117 1 98.56 133 TYR A C 1
ATOM 1044 O O . TYR A 1 133 ? -9.18 1.946 12.523 1 98.56 133 TYR A O 1
ATOM 1052 N N . VAL A 1 134 ? -9.266 4.133 12.844 1 98.5 134 VAL A N 1
ATOM 1053 C CA . VAL A 1 134 ? -9.859 3.969 14.172 1 98.5 134 VAL A CA 1
ATOM 1054 C C . VAL A 1 134 ? -11.352 4.297 14.117 1 98.5 134 VAL A C 1
ATOM 1056 O O . VAL A 1 134 ? -11.734 5.449 13.891 1 98.5 134 VAL A O 1
ATOM 1059 N N . LYS A 1 135 ? -12.117 3.338 14.367 1 97.88 135 LYS A N 1
ATOM 1060 C CA . LYS A 1 135 ? -13.562 3.529 14.352 1 97.88 135 LYS A CA 1
ATOM 1061 C C . LYS A 1 135 ? -14.016 4.391 15.523 1 97.88 135 LYS A C 1
ATOM 1063 O O . LYS A 1 135 ? -13.266 4.59 16.484 1 97.88 135 LYS A O 1
ATOM 1068 N N . GLN A 1 136 ? -15.242 4.816 15.422 1 96.69 136 GLN A N 1
ATOM 1069 C CA . GLN A 1 136 ? -15.805 5.68 16.453 1 96.69 136 GLN A CA 1
ATOM 1070 C C . GLN A 1 136 ? -15.828 4.969 17.797 1 96.69 136 GLN A C 1
ATOM 1072 O O . GLN A 1 136 ? -15.703 5.605 18.844 1 96.69 136 GLN A O 1
ATOM 1077 N N . ASP A 1 137 ? -15.93 3.641 17.781 1 97 137 ASP A N 1
ATOM 1078 C CA . ASP A 1 137 ? -16.016 2.891 19.016 1 97 137 ASP A CA 1
ATOM 1079 C C . ASP A 1 137 ? -14.625 2.553 19.562 1 97 137 ASP A C 1
ATOM 1081 O O . ASP A 1 137 ? -14.5 1.866 20.578 1 97 137 ASP A O 1
ATOM 1085 N N . GLY A 1 138 ? -13.672 2.992 18.844 1 97.06 138 GLY A N 1
ATOM 1086 C CA . GLY A 1 138 ? -12.305 2.811 19.312 1 97.06 138 GLY A CA 1
ATOM 1087 C C . GLY A 1 138 ? -11.609 1.624 18.672 1 97.06 138 GLY A C 1
ATOM 1088 O O . GLY A 1 138 ? -10.398 1.459 18.828 1 97.06 138 GLY A O 1
ATOM 1089 N N . THR A 1 139 ? -12.375 0.794 17.922 1 97.06 139 THR A N 1
ATOM 1090 C CA . THR A 1 139 ? -11.781 -0.366 17.266 1 97.06 139 THR A CA 1
ATOM 1091 C C . THR A 1 139 ? -10.758 0.068 16.219 1 97.06 139 THR A C 1
ATOM 1093 O O . THR A 1 139 ? -11.031 0.946 15.406 1 97.06 139 THR A O 1
ATOM 1096 N N . LYS A 1 140 ? -9.602 -0.548 16.297 1 97.56 140 LYS A N 1
ATOM 1097 C CA . LYS A 1 140 ? -8.57 -0.302 15.289 1 97.56 140 LYS A CA 1
ATOM 1098 C C . LYS A 1 140 ? -8.68 -1.292 14.133 1 97.56 140 LYS A C 1
ATOM 1100 O O . LYS A 1 140 ? -8.586 -2.504 14.336 1 97.56 140 LYS A O 1
ATOM 1105 N N . GLU A 1 141 ? -8.93 -0.748 12.977 1 97.31 141 GLU A N 1
ATOM 1106 C CA . GLU A 1 141 ? -8.906 -1.544 11.75 1 97.31 141 GLU A CA 1
ATOM 1107 C C . GLU A 1 141 ? -7.574 -1.399 11.023 1 97.31 141 GLU A C 1
ATOM 1109 O O . GLU A 1 141 ? -7.23 -0.312 10.555 1 97.31 141 GLU A O 1
ATOM 1114 N N . PRO A 1 142 ? -6.816 -2.539 10.93 1 97.56 142 PRO A N 1
ATOM 1115 C CA . PRO A 1 142 ? -5.539 -2.418 10.219 1 97.56 142 PRO A CA 1
ATOM 1116 C C . PRO A 1 142 ? -5.719 -2.078 8.742 1 97.56 142 PRO A C 1
ATOM 1118 O O . PRO A 1 142 ? -6.594 -2.643 8.078 1 97.56 142 PRO A O 1
ATOM 1121 N N . LEU A 1 143 ? -4.883 -1.132 8.273 1 98.38 143 LEU A N 1
ATOM 1122 C CA . LEU A 1 143 ? -4.938 -0.731 6.871 1 98.38 143 LEU A CA 1
ATOM 1123 C C . LEU A 1 143 ? -3.656 -1.13 6.145 1 98.38 143 LEU A C 1
ATOM 1125 O O . LEU A 1 143 ? -3.701 -1.557 4.988 1 98.38 143 LEU A O 1
ATOM 1129 N N . ARG A 1 144 ? -2.486 -0.951 6.844 1 98.75 144 ARG A N 1
ATOM 1130 C CA . ARG A 1 144 ? -1.222 -1.087 6.129 1 98.75 144 ARG A CA 1
ATOM 1131 C C . ARG A 1 144 ? -0.069 -1.325 7.098 1 98.75 144 ARG A C 1
ATOM 1133 O O . ARG A 1 144 ? -0.016 -0.715 8.172 1 98.75 144 ARG A O 1
ATOM 1140 N N . GLU A 1 145 ? 0.767 -2.262 6.836 1 98.69 145 GLU A N 1
ATOM 1141 C CA . GLU A 1 145 ? 2.059 -2.418 7.496 1 98.69 145 GLU A CA 1
ATOM 1142 C C . GLU A 1 145 ? 3.207 -2.08 6.551 1 98.69 145 GLU A C 1
ATOM 1144 O O . GLU A 1 145 ? 3.377 -2.725 5.516 1 98.69 145 GLU A O 1
ATOM 1149 N N . ILE A 1 146 ? 3.988 -1.112 6.918 1 98.81 146 ILE A N 1
ATOM 1150 C CA . ILE A 1 146 ? 5.062 -0.588 6.078 1 98.81 146 ILE A CA 1
ATOM 1151 C C . ILE A 1 146 ? 6.414 -0.94 6.691 1 98.81 146 ILE A C 1
ATOM 1153 O O . ILE A 1 146 ? 6.789 -0.402 7.738 1 98.81 146 ILE A O 1
ATOM 1157 N N . CYS A 1 147 ? 7.191 -1.74 5.961 1 97.94 147 CYS A N 1
ATOM 1158 C CA . CYS A 1 147 ? 8.398 -2.285 6.57 1 97.94 147 CYS A CA 1
ATOM 1159 C C . CYS A 1 147 ? 9.617 -1.451 6.199 1 97.94 147 CYS A C 1
ATOM 1161 O O . CYS A 1 147 ? 10.617 -1.452 6.922 1 97.94 147 CYS A O 1
ATOM 1163 N N . TRP A 1 148 ? 9.578 -0.716 5.133 1 97.56 148 TRP A N 1
ATOM 1164 C CA . TRP A 1 148 ? 10.805 -0.137 4.582 1 97.56 148 TRP A CA 1
ATOM 1165 C C . TRP A 1 148 ? 11.312 0.994 5.469 1 97.56 148 TRP A C 1
ATOM 1167 O O . TRP A 1 148 ? 12.461 1.42 5.34 1 97.56 148 TRP A O 1
ATOM 1177 N N . VAL A 1 149 ? 10.5 1.483 6.375 1 97.56 149 VAL A N 1
ATOM 1178 C CA . VAL A 1 149 ? 10.828 2.646 7.195 1 97.56 149 VAL A CA 1
ATOM 1179 C C . VAL A 1 149 ? 12.086 2.363 8.016 1 97.56 149 VAL A C 1
ATOM 1181 O O . VAL A 1 149 ? 12.922 3.25 8.203 1 97.56 149 VAL A O 1
ATOM 1184 N N . TYR A 1 150 ? 12.211 1.136 8.406 1 95.44 150 TYR A N 1
ATOM 1185 C CA . TYR A 1 150 ? 13.367 0.753 9.219 1 95.44 150 TYR A CA 1
ATOM 1186 C C . TYR A 1 150 ? 14.289 -0.179 8.445 1 95.44 150 TYR A C 1
ATOM 1188 O O . TYR A 1 150 ? 14.992 -1.002 9.039 1 95.44 150 TYR A O 1
ATOM 1196 N N . GLY A 1 151 ? 14.234 -0.093 7.176 1 94.12 151 GLY A N 1
ATOM 1197 C CA . GLY A 1 151 ? 14.938 -1.052 6.336 1 94.12 151 GLY A CA 1
ATOM 1198 C C . GLY A 1 151 ? 16.344 -0.615 5.98 1 94.12 151 GLY A C 1
ATOM 1199 O O . GLY A 1 151 ? 17.031 -1.277 5.191 1 94.12 151 GLY A O 1
ATOM 1200 N N . ASP A 1 152 ? 16.734 0.503 6.52 1 91.25 152 ASP A N 1
ATOM 1201 C CA . ASP A 1 152 ? 18.078 0.986 6.199 1 91.25 152 ASP A CA 1
ATOM 1202 C C . ASP A 1 152 ? 19.109 0.445 7.188 1 91.25 152 ASP A C 1
ATOM 1204 O O . ASP A 1 152 ? 18.75 -0.186 8.18 1 91.25 152 ASP A O 1
ATOM 1208 N N . ASP A 1 153 ? 20.344 0.534 7.016 1 80.06 153 ASP A N 1
ATOM 1209 C CA . ASP A 1 153 ? 21.562 0.145 7.723 1 80.06 153 ASP A CA 1
ATOM 1210 C C . ASP A 1 153 ? 21.25 -0.772 8.898 1 80.06 153 ASP A C 1
ATOM 1212 O O . ASP A 1 153 ? 20.719 -1.874 8.711 1 80.06 153 ASP A O 1
ATOM 1216 N N . ASP A 1 154 ? 21.188 -0.344 10.078 1 81.5 154 ASP A N 1
ATOM 1217 C CA . ASP A 1 154 ? 21.125 -1.155 11.289 1 81.5 154 ASP A CA 1
ATOM 1218 C C . ASP A 1 154 ? 19.672 -1.301 11.773 1 81.5 154 ASP A C 1
ATOM 1220 O O . ASP A 1 154 ? 19.438 -1.737 12.898 1 81.5 154 ASP A O 1
ATOM 1224 N N . ALA A 1 155 ? 18.625 -0.91 10.914 1 85.12 155 ALA A N 1
ATOM 1225 C CA . ALA A 1 155 ? 17.203 -1.047 11.195 1 85.12 155 ALA A CA 1
ATOM 1226 C C . ALA A 1 155 ? 16.812 -0.245 12.438 1 85.12 155 ALA A C 1
ATOM 1228 O O . ALA A 1 155 ? 15.867 -0.598 13.141 1 85.12 155 ALA A O 1
ATOM 1229 N N . SER A 1 156 ? 17.609 0.819 12.672 1 86.19 156 SER A N 1
ATOM 1230 C CA . SER A 1 156 ? 17.359 1.602 13.875 1 86.19 156 SER A CA 1
ATOM 1231 C C . SER A 1 156 ? 16.562 2.865 13.555 1 86.19 156 SER A C 1
ATOM 1233 O O . SER A 1 156 ? 15.969 3.471 14.445 1 86.19 156 SER A O 1
ATOM 1235 N N . GLY A 1 157 ? 16.609 3.256 12.297 1 89.5 157 GLY A N 1
ATOM 1236 C CA . GLY A 1 157 ? 16 4.52 11.922 1 89.5 157 GLY A CA 1
ATOM 1237 C C . GLY A 1 157 ? 16.828 5.727 12.32 1 89.5 157 GLY A C 1
ATOM 1238 O O . GLY A 1 157 ? 16.3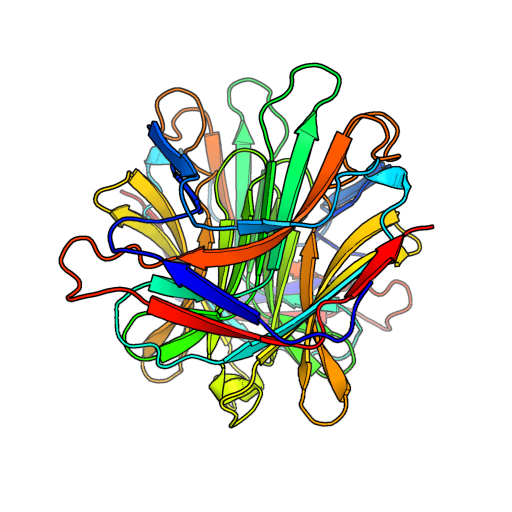91 6.867 12.141 1 89.5 157 GLY A O 1
ATOM 1239 N N . LYS A 1 158 ? 18.031 5.562 12.828 1 89.94 158 LYS A N 1
ATOM 1240 C CA . LYS A 1 158 ? 18.828 6.648 13.391 1 89.94 158 LYS A CA 1
ATOM 1241 C C . LYS A 1 158 ? 19.297 7.617 12.297 1 89.94 158 LYS A C 1
ATOM 1243 O O . LYS A 1 158 ? 19.703 8.742 12.594 1 89.94 158 LYS A O 1
ATOM 1248 N N . ASP A 1 159 ? 19.156 7.191 11.094 1 92.69 159 ASP A N 1
ATOM 1249 C CA . ASP A 1 159 ? 19.672 8.008 10 1 92.69 159 ASP A CA 1
ATOM 1250 C C . ASP A 1 159 ? 18.609 8.977 9.484 1 92.69 159 ASP A C 1
ATOM 1252 O O . ASP A 1 159 ? 18.844 9.719 8.531 1 92.69 159 ASP A O 1
ATOM 1256 N N . TRP A 1 160 ? 17.469 9 10.156 1 96.94 160 TRP A N 1
ATOM 1257 C CA . TRP A 1 160 ? 16.359 9.773 9.625 1 96.94 160 TRP A CA 1
ATOM 1258 C C . TRP A 1 160 ? 15.773 10.695 10.688 1 96.94 160 TRP A C 1
ATOM 1260 O O . TRP A 1 160 ? 15.578 10.289 11.836 1 96.94 160 TRP A O 1
ATOM 1270 N N . ASN A 1 161 ? 15.539 11.914 10.305 1 98.19 161 ASN A N 1
ATOM 1271 C CA . ASN A 1 161 ? 14.664 12.797 11.062 1 98.19 161 ASN A CA 1
ATOM 1272 C C . ASN A 1 161 ? 13.211 12.656 10.617 1 98.19 161 ASN A C 1
ATOM 1274 O O . ASN A 1 161 ? 12.922 12.633 9.414 1 98.19 161 ASN A O 1
ATOM 1278 N N . LEU A 1 162 ? 12.367 12.555 11.586 1 98.69 162 LEU A N 1
ATOM 1279 C CA . LEU A 1 162 ? 10.953 12.383 11.289 1 98.69 162 LEU A CA 1
ATOM 1280 C C . LEU A 1 162 ? 10.156 13.633 11.656 1 98.69 162 LEU A C 1
ATOM 1282 O O . LEU A 1 162 ? 10.258 14.133 12.773 1 98.69 162 LEU A O 1
ATOM 1286 N N . THR A 1 163 ? 9.453 14.156 10.719 1 98.81 163 THR A N 1
ATOM 1287 C CA . THR A 1 163 ? 8.461 15.195 10.945 1 98.81 163 THR A CA 1
ATOM 1288 C C . THR A 1 163 ? 7.051 14.648 10.75 1 98.81 163 THR A C 1
ATOM 1290 O O . THR A 1 163 ? 6.758 14.016 9.734 1 98.81 163 THR A O 1
ATOM 1293 N N . VAL A 1 164 ? 6.203 14.867 11.773 1 98.88 164 VAL A N 1
ATOM 1294 C CA . VAL A 1 164 ? 4.816 14.406 11.727 1 98.88 164 VAL A CA 1
ATOM 1295 C C . VAL A 1 164 ? 3.877 15.609 11.695 1 98.88 164 VAL A C 1
ATOM 1297 O O . VAL A 1 164 ? 4.059 16.562 12.453 1 98.88 164 VAL A O 1
ATOM 1300 N N . GLY A 1 165 ? 2.877 15.586 10.797 1 98.88 165 GLY A N 1
ATOM 1301 C CA . GLY A 1 165 ? 1.974 16.719 10.711 1 98.88 165 GLY A CA 1
ATOM 1302 C C . GLY A 1 165 ? 0.613 16.359 10.148 1 98.88 165 GLY A C 1
ATOM 1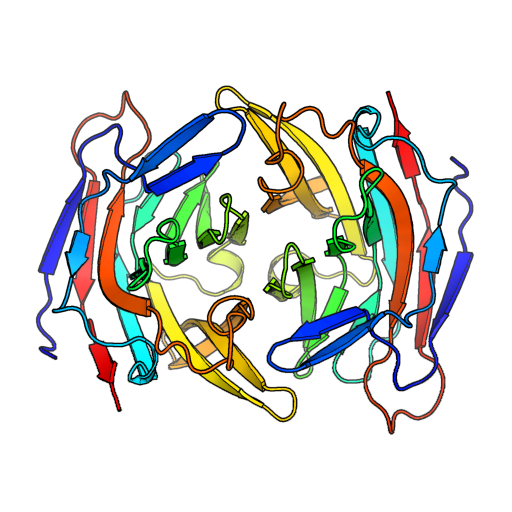303 O O . GLY A 1 165 ? 0.412 15.242 9.664 1 98.88 165 GLY A O 1
ATOM 1304 N N . ALA A 1 166 ? -0.365 17.281 10.297 1 98.88 166 ALA A N 1
ATOM 1305 C CA . ALA A 1 166 ? -1.628 17.25 9.57 1 98.88 166 ALA A CA 1
ATOM 1306 C C . ALA A 1 166 ? -1.455 17.812 8.156 1 98.88 166 ALA A C 1
ATOM 1308 O O . ALA A 1 166 ? -0.741 18.797 7.961 1 98.88 166 ALA A O 1
ATOM 1309 N N . LEU A 1 167 ? -2.068 17.203 7.242 1 98.88 167 LEU A N 1
ATOM 1310 C CA . LEU A 1 167 ? -1.952 17.609 5.848 1 98.88 167 LEU A CA 1
ATOM 1311 C C . LEU A 1 167 ? -3.328 17.797 5.223 1 98.88 167 LEU A C 1
ATOM 1313 O O . LEU A 1 167 ? -4.254 17.031 5.5 1 98.88 167 LEU A O 1
ATOM 1317 N N . VAL A 1 168 ? -3.475 18.797 4.363 1 98.94 168 VAL A N 1
ATOM 1318 C CA . VAL A 1 168 ? -4.625 19 3.488 1 98.94 168 VAL A CA 1
ATOM 1319 C C . VAL A 1 168 ? -4.148 19.234 2.057 1 98.94 168 VAL A C 1
ATOM 1321 O O . VAL A 1 168 ? -3.123 19.875 1.831 1 98.94 168 VAL A O 1
ATOM 1324 N N . ALA A 1 169 ? -4.836 18.734 1.117 1 98.94 169 ALA A N 1
ATOM 1325 C CA . ALA A 1 169 ? -4.488 18.969 -0.282 1 98.94 169 ALA A CA 1
ATOM 1326 C C . ALA A 1 169 ? -5.73 18.953 -1.167 1 98.94 169 ALA A C 1
ATOM 1328 O O . ALA A 1 169 ? -6.684 18.219 -0.893 1 98.94 169 ALA A O 1
ATOM 1329 N N . ARG A 1 170 ? -5.77 19.828 -2.184 1 98.88 170 ARG A N 1
ATOM 1330 C CA . ARG A 1 170 ? -6.781 19.891 -3.236 1 98.88 170 ARG A CA 1
ATOM 1331 C C . ARG A 1 170 ? -6.137 19.859 -4.617 1 98.88 170 ARG A C 1
ATOM 1333 O O . ARG A 1 170 ? -5.98 20.906 -5.258 1 98.88 170 ARG A O 1
ATOM 1340 N N . PRO A 1 171 ? -5.801 18.641 -5.133 1 98.5 171 PRO A N 1
ATOM 1341 C CA . PRO A 1 171 ? -5.016 18.5 -6.363 1 98.5 171 PRO A CA 1
ATOM 1342 C C . PRO A 1 171 ? -5.742 19.047 -7.59 1 98.5 171 PRO A C 1
ATOM 1344 O O . PRO A 1 171 ? -5.098 19.484 -8.555 1 98.5 171 PRO A O 1
ATOM 1347 N N . ALA A 1 172 ? -6.996 19.094 -7.578 1 98.06 172 ALA A N 1
ATOM 1348 C CA . ALA A 1 172 ? -7.75 19.594 -8.727 1 98.06 172 ALA A CA 1
ATOM 1349 C C . ALA A 1 172 ? -7.387 21.047 -9.031 1 98.06 172 ALA A C 1
ATOM 1351 O O . ALA A 1 172 ? -7.707 21.953 -8.258 1 98.06 172 ALA A O 1
ATOM 1352 N N . LYS A 1 173 ? -6.836 21.312 -10.164 1 96.62 173 LYS A N 1
ATOM 1353 C CA . LYS A 1 173 ? -6.281 22.609 -10.523 1 96.62 173 LYS A CA 1
ATOM 1354 C C . LYS A 1 173 ? -7.387 23.625 -10.766 1 96.62 173 LYS A C 1
ATOM 1356 O O . LYS A 1 173 ? -7.211 24.812 -10.5 1 96.62 173 LYS A O 1
ATOM 1361 N N . ASP A 1 174 ? -8.5 23.141 -11.211 1 96.75 174 ASP A N 1
ATOM 1362 C CA . ASP A 1 174 ? -9.562 24.062 -11.625 1 96.75 174 ASP A CA 1
ATOM 1363 C C . ASP A 1 174 ? -10.633 24.188 -10.547 1 96.75 174 ASP A C 1
ATOM 1365 O O . ASP A 1 174 ? -11.727 24.703 -10.805 1 96.75 174 ASP A O 1
ATOM 1369 N N . ALA A 1 175 ? -10.375 23.578 -9.375 1 96.56 175 ALA A N 1
ATOM 1370 C CA . ALA A 1 175 ? -11.344 23.688 -8.289 1 96.56 175 ALA A CA 1
ATOM 1371 C C . ALA A 1 175 ? -11.617 25.141 -7.922 1 96.56 175 ALA A C 1
ATOM 1373 O O . ALA A 1 175 ? -10.734 25.984 -8.031 1 96.56 175 ALA A O 1
ATOM 1374 N N . LYS A 1 176 ? -12.969 25.344 -7.512 1 92.56 176 LYS A N 1
ATOM 1375 C CA . LYS A 1 176 ? -13.336 26.688 -7.066 1 92.56 176 LYS A CA 1
ATOM 1376 C C . LYS A 1 176 ? -13.156 26.844 -5.559 1 92.56 176 LYS A C 1
ATOM 1378 O O . LYS A 1 176 ? -13.875 26.203 -4.781 1 92.56 176 LYS A O 1
ATOM 1383 N N . GLY A 1 177 ? -12.109 27.547 -5.105 1 96.44 177 GLY A N 1
ATOM 1384 C CA . GLY A 1 177 ? -11.922 27.844 -3.695 1 96.44 177 GLY A CA 1
ATOM 1385 C C . GLY A 1 177 ? -11.023 26.844 -2.99 1 96.44 177 GLY A C 1
ATOM 1386 O O . GLY A 1 177 ? -10.531 25.906 -3.609 1 96.44 177 GLY A O 1
ATOM 1387 N N . ASP A 1 178 ? -10.891 27.109 -1.712 1 98.56 178 ASP A N 1
ATOM 1388 C CA . ASP A 1 178 ? -10.008 26.266 -0.897 1 98.56 178 ASP A CA 1
ATOM 1389 C C . ASP A 1 178 ? -10.766 25.078 -0.31 1 98.56 178 ASP A C 1
ATOM 1391 O O . ASP A 1 178 ? -11.984 25.156 -0.126 1 98.56 178 ASP A O 1
ATOM 1395 N N . LEU A 1 179 ? -10.086 23.953 -0.115 1 98.88 179 LEU A N 1
ATOM 1396 C CA . LEU A 1 179 ? -10.562 22.906 0.779 1 98.88 179 LEU A CA 1
ATOM 1397 C C . LEU A 1 179 ? -10.219 23.234 2.229 1 98.88 179 LEU A C 1
ATOM 1399 O O . LEU A 1 179 ? -9.062 23.531 2.543 1 98.88 179 LEU A O 1
ATOM 1403 N N . GLU A 1 180 ? -11.148 23.188 3.062 1 98.75 180 GLU A N 1
ATOM 1404 C CA . GLU A 1 180 ? -10.922 23.359 4.496 1 98.75 180 GLU A CA 1
ATOM 1405 C C . GLU A 1 180 ? -11.148 22.047 5.238 1 98.75 180 GLU A C 1
ATOM 1407 O O . GLU A 1 180 ? -12.188 21.406 5.078 1 98.75 180 GLU A O 1
ATOM 1412 N N . VAL A 1 181 ? -10.195 21.656 6.027 1 98.88 181 VAL A N 1
ATOM 1413 C CA . VAL A 1 181 ? -10.305 20.438 6.836 1 98.88 181 VAL A CA 1
ATOM 1414 C C . VAL A 1 181 ? -10.188 20.797 8.32 1 98.88 181 VAL A C 1
ATOM 1416 O O . VAL A 1 181 ? -9.312 21.578 8.703 1 98.88 181 VAL A O 1
ATOM 1419 N N . HIS A 1 182 ? -11.078 20.234 9.094 1 98.81 182 HIS A N 1
ATOM 1420 C CA . HIS A 1 182 ? -11.102 20.469 10.539 1 98.81 182 HIS A CA 1
ATOM 1421 C C . HIS A 1 182 ? -10.453 19.297 11.281 1 98.81 182 HIS A C 1
ATOM 1423 O O . HIS A 1 182 ? -10.898 18.156 11.172 1 98.81 182 HIS A O 1
ATOM 1429 N N . PHE A 1 183 ? -9.445 19.625 12.078 1 98.81 183 PHE A N 1
ATOM 1430 C CA . PHE A 1 183 ? -8.688 18.609 12.789 1 98.81 183 PHE A CA 1
ATOM 1431 C C . PHE A 1 183 ? -8.906 18.719 14.297 1 98.81 183 PHE A C 1
ATOM 1433 O O . PHE A 1 183 ? -9.117 19.812 14.812 1 98.81 183 PHE A O 1
ATOM 1440 N N . LYS A 1 184 ? -8.852 17.578 14.875 1 98 184 LYS A N 1
ATOM 1441 C CA . LYS A 1 184 ? -8.828 17.516 16.328 1 98 184 LYS A CA 1
ATOM 1442 C C . LYS A 1 184 ? -8.086 16.281 16.828 1 98 184 LYS A C 1
ATOM 1444 O O . LYS A 1 184 ? -7.742 15.406 16.031 1 98 184 LYS A O 1
ATOM 1449 N N . ASP A 1 185 ? -7.703 16.266 18.078 1 97.06 185 ASP A N 1
ATOM 1450 C CA . ASP A 1 185 ? -7.102 15.125 18.75 1 97.06 185 ASP A CA 1
ATOM 1451 C C . ASP A 1 185 ? -5.777 14.734 18.094 1 97.06 185 ASP A C 1
ATOM 1453 O O . ASP A 1 185 ? -5.492 13.547 17.906 1 97.06 185 ASP A O 1
ATOM 1457 N N . PHE A 1 186 ? -5.113 15.789 17.625 1 98.25 186 PHE A N 1
ATOM 1458 C CA . PHE A 1 186 ? -3.787 15.531 17.078 1 98.25 186 PHE A CA 1
ATOM 1459 C C . PHE A 1 186 ? -2.801 15.18 18.188 1 98.25 186 PHE A C 1
ATOM 1461 O O . PHE A 1 186 ? -2.5 16.016 19.047 1 98.25 186 PHE A O 1
ATOM 1468 N N . ASP A 1 187 ? -2.35 13.953 18.172 1 97.88 187 ASP A N 1
ATOM 1469 C CA . ASP A 1 187 ? -1.482 13.453 19.234 1 97.88 187 ASP A CA 1
ATOM 1470 C C . ASP A 1 187 ? -0.285 12.703 18.656 1 97.88 187 ASP A C 1
ATOM 1472 O O . ASP A 1 187 ? -0.452 11.703 17.953 1 97.88 187 ASP A O 1
ATOM 1476 N N . VAL A 1 188 ? 0.896 13.148 18.938 1 98.5 188 VAL A N 1
ATOM 1477 C CA . VAL A 1 188 ? 2.129 12.484 18.531 1 98.5 188 VAL A CA 1
ATOM 1478 C C . VAL A 1 188 ? 2.92 12.047 19.766 1 98.5 188 VAL A C 1
ATOM 1480 O O . VAL A 1 188 ? 3.203 12.867 20.641 1 98.5 188 VAL A O 1
ATOM 1483 N N . GLN A 1 189 ? 3.225 10.852 19.781 1 98.5 189 GLN A N 1
ATOM 1484 C CA . GLN A 1 189 ? 3.938 10.289 20.922 1 98.5 189 GLN A CA 1
ATOM 1485 C C . GLN A 1 189 ? 5.344 9.844 20.531 1 98.5 189 GLN A C 1
ATOM 1487 O O . GLN A 1 189 ? 5.535 9.25 19.469 1 98.5 189 GLN A O 1
ATOM 1492 N N . TRP A 1 190 ? 6.211 10.156 21.422 1 97.69 190 TRP A N 1
ATOM 1493 C CA . TRP A 1 190 ? 7.617 9.797 21.266 1 97.69 190 TRP A CA 1
ATOM 1494 C C . TRP A 1 190 ? 8.117 9.016 22.469 1 97.69 190 TRP A C 1
ATOM 1496 O O . TRP A 1 190 ? 7.504 9.047 23.531 1 97.69 190 TRP A O 1
ATOM 1506 N N . GLU A 1 191 ? 9.25 8.242 22.266 1 91.25 191 GLU A N 1
ATOM 1507 C CA . GLU A 1 191 ? 9.891 7.559 23.375 1 91.25 191 GLU A CA 1
ATOM 1508 C C . GLU A 1 191 ? 10.641 8.539 24.266 1 91.25 191 GLU A C 1
ATOM 1510 O O . GLU A 1 191 ? 11.133 9.57 23.797 1 91.25 191 GLU A O 1
ATOM 1515 N N . MET B 1 1 ? -3.953 -16.984 -22.938 1 42.22 1 MET B N 1
ATOM 1516 C CA . MET B 1 1 ? -3.549 -18.016 -22 1 42.22 1 MET B CA 1
ATOM 1517 C C . MET B 1 1 ? -4.766 -18.766 -21.453 1 42.22 1 MET B C 1
ATOM 1519 O O . MET B 1 1 ? -5.855 -18.188 -21.359 1 42.22 1 MET B O 1
ATOM 1523 N N . SER B 1 2 ? -4.773 -20.047 -21.234 1 49.69 2 SER B N 1
ATOM 1524 C CA . SER B 1 2 ? -5.777 -21.094 -21.156 1 49.69 2 SER B CA 1
ATOM 1525 C C . SER B 1 2 ? -6.609 -20.969 -19.875 1 49.69 2 SER B C 1
ATOM 1527 O O . SER B 1 2 ? -6.082 -20.625 -18.828 1 49.69 2 SER B O 1
ATOM 1529 N N . SER B 1 3 ? -7.973 -20.672 -20.062 1 62.06 3 SER B N 1
ATOM 1530 C CA . SER B 1 3 ? -9.25 -20.75 -19.359 1 62.06 3 SER B CA 1
ATOM 1531 C C . SER B 1 3 ? -9.297 -21.969 -18.438 1 62.06 3 SER B C 1
ATOM 1533 O O . SER B 1 3 ? -10.312 -22.234 -17.797 1 62.06 3 SER B O 1
ATOM 1535 N N . GLU B 1 4 ? -8.172 -22.734 -18.312 1 86.69 4 GLU B N 1
ATOM 1536 C CA . GLU B 1 4 ? -8.359 -23.984 -17.562 1 86.69 4 GLU B CA 1
ATOM 1537 C C . GLU B 1 4 ? -8.172 -23.766 -16.062 1 86.69 4 GLU B C 1
ATOM 1539 O O . GLU B 1 4 ? -7.305 -22.984 -15.648 1 86.69 4 GLU B O 1
ATOM 1544 N N . SER B 1 5 ? -9.062 -24.281 -15.289 1 96.81 5 SER B N 1
ATOM 1545 C CA . SER B 1 5 ? -9 -24.25 -13.828 1 96.81 5 SER B CA 1
ATOM 1546 C C . SER B 1 5 ? -7.898 -25.172 -13.305 1 96.81 5 SER B C 1
ATOM 1548 O O . SER B 1 5 ? -7.5 -26.109 -13.984 1 96.81 5 SER B O 1
ATOM 1550 N N . PHE B 1 6 ? -7.254 -24.812 -12.195 1 98.38 6 PHE B N 1
ATOM 1551 C CA . PHE B 1 6 ? -6.234 -25.641 -11.555 1 98.38 6 PHE B CA 1
ATOM 1552 C C . PHE B 1 6 ? -6.219 -25.406 -10.047 1 98.38 6 PHE B C 1
ATOM 1554 O O . PHE B 1 6 ? -6.852 -24.469 -9.555 1 98.38 6 PHE B O 1
ATOM 1561 N N . THR B 1 7 ? -5.59 -26.344 -9.375 1 98.62 7 THR B N 1
ATOM 1562 C CA . THR B 1 7 ? -5.434 -26.25 -7.93 1 98.62 7 THR B CA 1
ATOM 1563 C C . THR B 1 7 ? -3.957 -26.188 -7.551 1 98.62 7 THR B C 1
ATOM 1565 O O . THR B 1 7 ? -3.127 -26.891 -8.133 1 98.62 7 THR B O 1
ATOM 1568 N N . LEU B 1 8 ? -3.623 -25.328 -6.668 1 98.69 8 LEU B N 1
ATOM 1569 C CA . LEU B 1 8 ? -2.295 -25.25 -6.07 1 98.69 8 LEU B CA 1
ATOM 1570 C C . LEU B 1 8 ? -2.369 -25.422 -4.559 1 98.69 8 LEU B C 1
ATOM 1572 O O . LEU B 1 8 ? -3.312 -24.953 -3.918 1 98.69 8 LEU B O 1
ATOM 1576 N N . SER B 1 9 ? -1.384 -26.047 -4 1 98.81 9 SER B N 1
ATOM 1577 C CA . SER B 1 9 ? -1.354 -26.281 -2.562 1 98.81 9 SER B CA 1
ATOM 1578 C C . SER B 1 9 ? -0.073 -25.75 -1.937 1 98.81 9 SER B C 1
ATOM 1580 O O . SER B 1 9 ? 0.979 -25.734 -2.58 1 98.81 9 SER B O 1
ATOM 1582 N N . ALA B 1 10 ? -0.167 -25.359 -0.748 1 98.81 10 ALA B N 1
ATOM 1583 C CA . ALA B 1 10 ? 0.992 -24.922 0.027 1 98.81 10 ALA B CA 1
ATOM 1584 C C . ALA B 1 10 ? 1.057 -25.641 1.37 1 98.81 10 ALA B C 1
ATOM 1586 O O . ALA B 1 10 ? 0.076 -25.672 2.117 1 98.81 10 ALA B O 1
ATOM 1587 N N . PRO B 1 11 ? 2.17 -26.281 1.672 1 98.62 11 PRO B N 1
ATOM 1588 C CA . PRO B 1 11 ? 2.365 -26.766 3.039 1 98.62 11 PRO B CA 1
ATOM 1589 C C . PRO B 1 11 ? 2.564 -25.625 4.047 1 98.62 11 PRO B C 1
ATOM 1591 O O . PRO B 1 11 ? 2.752 -24.469 3.652 1 98.62 11 PRO B O 1
ATOM 1594 N N . PRO B 1 12 ? 2.523 -25.938 5.359 1 98.56 12 PRO B N 1
ATOM 1595 C CA . PRO B 1 12 ? 2.83 -24.906 6.367 1 98.56 12 PRO B CA 1
ATOM 1596 C C . PRO B 1 12 ? 4.211 -24.281 6.172 1 98.56 12 PRO B C 1
ATOM 1598 O O . PRO B 1 12 ? 5.07 -24.875 5.508 1 98.56 12 PRO B O 1
ATOM 1601 N N . ASP B 1 13 ? 4.426 -23.062 6.637 1 98.44 13 ASP B N 1
ATOM 1602 C CA . ASP B 1 13 ? 5.699 -22.359 6.676 1 98.44 13 ASP B CA 1
ATOM 1603 C C . ASP B 1 13 ? 6.129 -21.922 5.277 1 98.44 13 ASP B C 1
ATOM 1605 O O . ASP B 1 13 ? 7.312 -21.984 4.938 1 98.44 13 ASP B O 1
ATOM 1609 N N . THR B 1 14 ? 5.184 -21.578 4.441 1 98.81 14 THR B N 1
ATOM 1610 C CA . THR B 1 14 ? 5.445 -20.953 3.15 1 98.81 14 THR B CA 1
ATOM 1611 C C . THR B 1 14 ? 5 -19.484 3.15 1 98.81 14 THR B C 1
ATOM 1613 O O . THR B 1 14 ? 4.012 -19.141 3.797 1 98.81 14 THR B O 1
ATOM 1616 N N . ASP B 1 15 ? 5.762 -18.672 2.42 1 98.81 15 ASP B N 1
ATOM 1617 C CA . ASP B 1 15 ? 5.426 -17.25 2.379 1 98.81 15 ASP B CA 1
ATOM 1618 C C . ASP B 1 15 ? 6.242 -16.516 1.313 1 98.81 15 ASP B C 1
ATOM 1620 O O . ASP B 1 15 ? 7.168 -17.094 0.733 1 98.81 15 ASP B O 1
ATOM 1624 N N . VAL B 1 16 ? 5.855 -15.406 0.934 1 98.88 16 VAL B N 1
ATOM 1625 C CA . VAL B 1 16 ? 6.633 -14.352 0.284 1 98.88 16 VAL B CA 1
ATOM 1626 C C . VAL B 1 16 ? 6.543 -13.062 1.098 1 98.88 16 VAL B C 1
ATOM 1628 O O . VAL B 1 16 ? 5.492 -12.414 1.127 1 98.88 16 VAL B O 1
ATOM 1631 N N . TRP B 1 17 ? 7.543 -12.75 1.805 1 98.75 17 TRP B N 1
ATOM 1632 C CA . TRP B 1 17 ? 7.559 -11.664 2.773 1 98.75 17 TRP B CA 1
ATOM 1633 C C . TRP B 1 17 ? 8.992 -11.219 3.072 1 98.75 17 TRP B C 1
ATOM 1635 O O . TRP B 1 17 ? 9.906 -12.047 3.123 1 98.75 17 TRP B O 1
ATOM 1645 N N . LYS B 1 18 ? 9.188 -9.984 3.207 1 97.81 18 LYS B N 1
ATOM 1646 C CA . LYS B 1 18 ? 10.508 -9.398 3.438 1 97.81 18 LYS B CA 1
ATOM 1647 C C . LYS B 1 18 ? 10.438 -8.258 4.445 1 97.81 18 LYS B C 1
ATOM 1649 O O . LYS B 1 18 ? 9.758 -7.254 4.207 1 97.81 18 LYS B O 1
ATOM 1654 N N . LYS B 1 19 ? 11.07 -8.383 5.609 1 97 19 LYS B N 1
ATOM 1655 C CA . LYS B 1 19 ? 11.016 -7.406 6.695 1 97 19 LYS B CA 1
ATOM 1656 C C . LYS B 1 19 ? 12.383 -7.211 7.332 1 97 19 LYS B C 1
ATOM 1658 O O . LYS B 1 19 ? 13.094 -8.18 7.598 1 97 19 LYS B O 1
ATOM 1663 N N . PRO B 1 20 ? 12.688 -5.906 7.574 1 95.19 20 PRO B N 1
ATOM 1664 C CA . PRO B 1 20 ? 13.938 -5.652 8.289 1 95.19 20 PRO B CA 1
ATOM 1665 C C . PRO B 1 20 ? 13.922 -6.211 9.711 1 95.19 20 PRO B C 1
ATOM 1667 O O . PRO B 1 20 ? 12.859 -6.305 10.336 1 95.19 20 PRO B O 1
ATOM 1670 N N . PRO B 1 21 ? 15.047 -6.551 10.195 1 92.62 21 PRO B N 1
ATOM 1671 C CA . PRO B 1 21 ? 16.391 -6.34 9.641 1 92.62 21 PRO B CA 1
ATOM 1672 C C . PRO B 1 21 ? 16.812 -7.449 8.68 1 92.62 21 PRO B C 1
ATOM 1674 O O . PRO B 1 21 ? 17.734 -7.262 7.883 1 92.62 21 PRO B O 1
ATOM 1677 N N . SER B 1 22 ? 16.109 -8.633 8.758 1 93.06 22 SER B N 1
ATOM 1678 C CA . SER B 1 22 ? 16.812 -9.68 8.016 1 93.06 22 SER B CA 1
ATOM 1679 C C . SER B 1 22 ? 15.844 -10.695 7.434 1 93.06 22 SER B C 1
ATOM 1681 O O . SER B 1 22 ? 16.234 -11.57 6.656 1 93.06 22 SER B O 1
ATOM 1683 N N . HIS B 1 23 ? 14.633 -10.602 7.742 1 96.25 23 HIS B N 1
ATOM 1684 C CA . HIS B 1 23 ? 13.711 -11.625 7.266 1 96.25 23 HIS B CA 1
ATOM 1685 C C . HIS B 1 23 ? 13.469 -11.5 5.766 1 96.25 23 HIS B C 1
ATOM 1687 O O . HIS B 1 23 ? 13.156 -10.414 5.273 1 96.25 23 HIS B O 1
ATOM 1693 N N . ASN B 1 24 ? 13.695 -12.523 5.09 1 97.06 24 ASN B N 1
ATOM 1694 C CA . ASN B 1 24 ? 13.5 -12.586 3.645 1 97.06 24 ASN B CA 1
ATOM 1695 C C . ASN B 1 24 ? 13.117 -13.992 3.188 1 97.06 24 ASN B C 1
ATOM 1697 O O . ASN B 1 24 ? 13.992 -14.836 2.988 1 97.06 24 ASN B O 1
ATOM 1701 N N . VAL B 1 25 ? 11.82 -14.172 2.984 1 98.44 25 VAL B N 1
ATOM 1702 C CA . VAL B 1 25 ? 11.344 -15.5 2.598 1 98.44 25 VAL B CA 1
ATOM 1703 C C . VAL B 1 25 ? 10.617 -15.414 1.259 1 98.44 25 VAL B C 1
ATOM 1705 O O . VAL B 1 25 ? 9.883 -14.453 1.003 1 98.44 25 VAL B O 1
ATOM 1708 N N . TYR B 1 26 ? 10.836 -16.328 0.409 1 98.75 26 TYR B N 1
ATOM 1709 C CA . TYR B 1 26 ? 10.234 -16.469 -0.911 1 98.75 26 TYR B CA 1
ATOM 1710 C C . TYR B 1 26 ? 10.117 -17.953 -1.299 1 98.75 26 TYR B C 1
ATOM 1712 O O . TYR B 1 26 ? 10.734 -18.391 -2.27 1 98.75 26 TYR B O 1
ATOM 1720 N N . ASN B 1 27 ? 9.203 -18.656 -0.546 1 98.88 27 ASN B N 1
ATOM 1721 C CA . ASN B 1 27 ? 9.156 -20.094 -0.755 1 98.88 27 ASN B CA 1
ATOM 1722 C C . ASN B 1 27 ? 7.73 -20.594 -1.004 1 98.88 27 ASN B C 1
ATOM 1724 O O . ASN B 1 27 ? 7.453 -21.781 -0.915 1 98.88 27 ASN B O 1
ATOM 1728 N N . ALA B 1 28 ? 6.848 -19.703 -1.308 1 98.88 28 ALA B N 1
ATOM 1729 C CA . ALA B 1 28 ? 5.469 -20.094 -1.606 1 98.88 28 ALA B CA 1
ATOM 1730 C C . ALA B 1 28 ? 5.375 -20.797 -2.957 1 98.88 28 ALA B C 1
ATOM 1732 O O . ALA B 1 28 ? 6.031 -20.391 -3.92 1 98.88 28 ALA B O 1
ATOM 1733 N N . PRO B 1 29 ? 4.574 -21.844 -3.096 1 98.88 29 PRO B N 1
ATOM 1734 C CA . PRO B 1 29 ? 4.297 -22.438 -4.402 1 98.88 29 PRO B CA 1
ATOM 1735 C C . PRO B 1 29 ? 3.688 -21.453 -5.387 1 98.88 29 PRO B C 1
ATOM 1737 O O . PRO B 1 29 ? 2.795 -20.672 -5.02 1 98.88 29 PRO B O 1
ATOM 1740 N N . ILE B 1 30 ? 4.223 -21.484 -6.613 1 98.81 30 ILE B N 1
ATOM 1741 C CA . ILE B 1 30 ? 3.773 -20.594 -7.672 1 98.81 30 ILE B CA 1
ATOM 1742 C C . ILE B 1 30 ? 3.6 -21.375 -8.969 1 98.81 30 ILE B C 1
ATOM 1744 O O . ILE B 1 30 ? 4.434 -22.219 -9.312 1 98.81 30 ILE B O 1
ATOM 1748 N N . LYS B 1 31 ? 2.508 -21.234 -9.586 1 98.62 31 LYS B N 1
ATOM 1749 C CA . LYS B 1 31 ? 2.324 -21.641 -10.977 1 98.62 31 LYS B CA 1
ATOM 1750 C C . LYS B 1 31 ? 2.344 -20.422 -11.906 1 98.62 31 LYS B C 1
ATOM 1752 O O . LYS B 1 31 ? 1.381 -19.656 -11.953 1 98.62 31 LYS B O 1
ATOM 1757 N N . ALA B 1 32 ? 3.402 -20.328 -12.719 1 98.5 32 ALA B N 1
ATOM 1758 C CA . ALA B 1 32 ? 3.648 -19.094 -13.461 1 98.5 32 ALA B CA 1
ATOM 1759 C C . ALA B 1 32 ? 3.598 -19.344 -14.969 1 98.5 32 ALA B C 1
ATOM 1761 O O . ALA B 1 32 ? 3.754 -20.469 -15.422 1 98.5 32 ALA B O 1
ATOM 1762 N N . VAL B 1 33 ? 3.328 -18.312 -15.711 1 98 33 VAL B N 1
ATOM 1763 C CA . VAL B 1 33 ? 3.541 -18.328 -17.156 1 98 33 VAL B CA 1
ATOM 1764 C C . VAL B 1 33 ? 4.996 -17.969 -17.469 1 98 33 VAL B C 1
ATOM 1766 O O . VAL B 1 33 ? 5.723 -17.484 -16.594 1 98 33 VAL B O 1
ATOM 1769 N N . PRO B 1 34 ? 5.406 -18.234 -18.656 1 97.88 34 PRO B N 1
ATOM 1770 C CA . PRO B 1 34 ? 6.781 -17.859 -19 1 97.88 34 PRO B CA 1
ATOM 1771 C C . PRO B 1 34 ? 7.047 -16.375 -18.828 1 97.88 34 PRO B C 1
ATOM 1773 O O . PRO B 1 34 ? 6.191 -15.547 -19.156 1 97.88 34 PRO B O 1
ATOM 1776 N N . ALA B 1 35 ? 8.18 -16.047 -18.375 1 98.19 35 ALA B N 1
ATOM 1777 C CA . ALA B 1 35 ? 8.57 -14.656 -18.141 1 98.19 35 ALA B CA 1
ATOM 1778 C C . ALA B 1 35 ? 8.719 -13.898 -19.453 1 98.19 35 ALA B C 1
ATOM 1780 O O . ALA B 1 35 ? 9.094 -14.477 -20.484 1 98.19 35 ALA B O 1
ATOM 1781 N N . LYS B 1 36 ? 8.422 -12.672 -19.453 1 98.19 36 LYS B N 1
ATOM 1782 C CA . LYS B 1 36 ? 8.641 -11.734 -20.547 1 98.19 36 LYS B CA 1
ATOM 1783 C C . LYS B 1 36 ? 9.086 -10.375 -20.031 1 98.19 36 LYS B C 1
ATOM 1785 O O . LYS B 1 36 ? 9.023 -10.102 -18.828 1 98.19 36 LYS B O 1
ATOM 1790 N N . PRO B 1 37 ? 9.617 -9.508 -20.938 1 97.38 37 PRO B N 1
ATOM 1791 C CA . PRO B 1 37 ? 10.016 -8.172 -20.5 1 97.38 37 PRO B CA 1
ATOM 1792 C C . PRO B 1 37 ? 8.859 -7.383 -19.875 1 97.38 37 PRO B C 1
ATOM 1794 O O . PRO B 1 37 ? 7.746 -7.398 -20.406 1 97.38 37 PRO B O 1
ATOM 1797 N N . LEU B 1 38 ? 9.117 -6.734 -18.766 1 97.56 38 LEU B N 1
ATOM 1798 C CA . LEU B 1 38 ? 8.125 -5.902 -18.109 1 97.56 38 LEU B CA 1
ATOM 1799 C C . LEU B 1 38 ? 7.512 -4.902 -19.078 1 97.56 38 LEU B C 1
ATOM 1801 O O . LEU B 1 38 ? 6.324 -4.586 -18.984 1 97.56 38 LEU B O 1
ATOM 1805 N N . SER B 1 39 ? 8.32 -4.449 -20.016 1 95.69 39 SER B N 1
ATOM 1806 C CA . SER B 1 39 ? 7.855 -3.449 -20.969 1 95.69 39 SER B CA 1
ATOM 1807 C C . SER B 1 39 ? 6.688 -3.975 -21.812 1 95.69 39 SER B C 1
ATOM 1809 O O . SER B 1 39 ? 5.949 -3.193 -22.406 1 95.69 39 SER B O 1
ATOM 1811 N N . GLN B 1 40 ? 6.445 -5.289 -21.844 1 97.12 40 GLN B N 1
ATOM 1812 C CA . GLN B 1 40 ? 5.406 -5.895 -22.672 1 97.12 40 GLN B CA 1
ATOM 1813 C C . GLN B 1 40 ? 4.152 -6.188 -21.859 1 97.12 40 GLN B C 1
ATOM 1815 O O . GLN B 1 40 ? 3.115 -6.555 -22.406 1 97.12 40 GLN B O 1
ATOM 1820 N N . PHE B 1 41 ? 4.203 -6.016 -20.578 1 98 41 PHE B N 1
ATOM 1821 C CA . PHE B 1 41 ? 3.098 -6.395 -19.703 1 98 41 PHE B CA 1
ATOM 1822 C C . PHE B 1 41 ? 1.901 -5.473 -19.922 1 98 41 PHE B C 1
ATOM 1824 O O . PHE B 1 41 ? 2.055 -4.254 -19.984 1 98 41 PHE B O 1
ATOM 1831 N N . LYS B 1 42 ? 0.77 -6.074 -19.969 1 98.25 42 LYS B N 1
ATOM 1832 C CA . LYS B 1 42 ? -0.466 -5.305 -20.078 1 98.25 42 LYS B CA 1
ATOM 1833 C C . LYS B 1 42 ? -1.351 -5.52 -18.844 1 98.25 42 LYS B C 1
ATOM 1835 O O . LYS B 1 42 ? -1.795 -4.555 -18.219 1 98.25 42 LYS B O 1
ATOM 1840 N N . SER B 1 43 ? -1.657 -6.777 -18.531 1 98.81 43 SER B N 1
ATOM 1841 C CA . SER B 1 43 ? -2.535 -7.051 -17.406 1 98.81 43 SER B CA 1
ATOM 1842 C C . SER B 1 43 ? -2.475 -8.523 -17 1 98.81 43 SER B C 1
ATOM 1844 O O . SER B 1 43 ? -1.983 -9.359 -17.766 1 98.81 43 SER B O 1
ATOM 1846 N N . ALA B 1 44 ? -2.906 -8.812 -15.852 1 98.88 44 ALA B N 1
ATOM 1847 C CA . ALA B 1 44 ? -3.078 -10.164 -15.328 1 98.88 44 ALA B CA 1
ATOM 1848 C C . ALA B 1 44 ? -4.309 -10.25 -14.43 1 98.88 44 ALA B C 1
ATOM 1850 O O . ALA B 1 44 ? -4.539 -9.375 -13.602 1 98.88 44 ALA B O 1
ATOM 1851 N N . LYS B 1 45 ? -5.082 -11.25 -14.648 1 98.75 45 LYS B N 1
ATOM 1852 C CA . LYS B 1 45 ? -6.316 -11.469 -13.898 1 98.75 45 LYS B CA 1
ATOM 1853 C C . LYS B 1 45 ? -6.441 -12.922 -13.453 1 98.75 45 LYS B C 1
ATOM 1855 O O . LYS B 1 45 ? -6.078 -13.836 -14.195 1 98.75 45 LYS B O 1
ATOM 1860 N N . ILE B 1 46 ? -6.969 -13.133 -12.266 1 98.69 46 ILE B N 1
ATOM 1861 C CA . ILE B 1 46 ? -7.172 -14.5 -11.797 1 98.69 46 ILE B CA 1
ATOM 1862 C C . ILE B 1 46 ? -8.336 -14.547 -10.812 1 98.69 46 ILE B C 1
ATOM 1864 O O . ILE B 1 46 ? -8.625 -13.555 -10.141 1 98.69 46 ILE B O 1
ATOM 1868 N N . THR B 1 47 ? -9.062 -15.609 -10.773 1 98.69 47 THR B N 1
ATOM 1869 C CA . THR B 1 47 ? -10.141 -15.891 -9.828 1 98.69 47 THR B CA 1
ATOM 1870 C C . THR B 1 47 ? -9.82 -17.141 -9 1 98.69 47 THR B C 1
ATOM 1872 O O . THR B 1 47 ? -9.273 -18.109 -9.516 1 98.69 47 THR B O 1
ATOM 1875 N N . PHE B 1 48 ? -10.188 -17.094 -7.734 1 98.81 48 PHE B N 1
ATOM 1876 C CA . PHE B 1 48 ? -9.828 -18.234 -6.898 1 98.81 48 PHE B CA 1
ATOM 1877 C C . PHE B 1 48 ? -10.719 -18.312 -5.664 1 98.81 48 PHE B C 1
ATOM 1879 O O . PHE B 1 48 ? -11.438 -17.359 -5.355 1 98.81 48 PHE B O 1
ATOM 1886 N N . SER B 1 49 ? -10.672 -19.406 -4.984 1 98.69 49 SER B N 1
ATOM 1887 C CA . SER B 1 49 ? -11.375 -19.672 -3.734 1 98.69 49 SER B CA 1
ATOM 1888 C C . SER B 1 49 ? -10.656 -20.734 -2.906 1 98.69 49 SER B C 1
ATOM 1890 O O . SER B 1 49 ? -9.898 -21.547 -3.447 1 98.69 49 SER B O 1
ATOM 1892 N N . ALA B 1 50 ? -10.883 -20.703 -1.675 1 98.62 50 ALA B N 1
ATOM 1893 C CA . ALA B 1 50 ? -10.328 -21.703 -0.762 1 98.62 50 ALA B CA 1
ATOM 1894 C C . ALA B 1 50 ? -11.078 -21.703 0.571 1 98.62 50 ALA B C 1
ATOM 1896 O O . ALA B 1 50 ? -11.938 -20.844 0.806 1 98.62 50 ALA B O 1
ATOM 1897 N N . ASP B 1 51 ? -10.812 -22.734 1.362 1 97.5 51 ASP B N 1
ATOM 1898 C CA . ASP B 1 51 ? -11.227 -22.75 2.76 1 97.5 51 ASP B CA 1
ATOM 1899 C C . ASP B 1 51 ? -10.141 -22.188 3.668 1 97.5 51 ASP B C 1
ATOM 1901 O O . ASP B 1 51 ? -9.391 -22.938 4.293 1 97.5 51 ASP B O 1
ATOM 1905 N N . TRP B 1 52 ? -10.133 -20.922 3.768 1 97.75 52 TRP B N 1
ATOM 1906 C CA . TRP B 1 52 ? -9.141 -20.219 4.574 1 97.75 52 TRP B CA 1
ATOM 1907 C C . TRP B 1 52 ? -9.32 -20.547 6.055 1 97.75 52 TRP B C 1
ATOM 1909 O O . TRP B 1 52 ? -10.422 -20.422 6.598 1 97.75 52 TRP B O 1
ATOM 1919 N N . SER B 1 53 ? -8.289 -20.891 6.75 1 97.25 53 SER B N 1
ATOM 1920 C CA . SER B 1 53 ? -8.523 -21.297 8.133 1 97.25 53 SER B CA 1
ATOM 1921 C C . SER B 1 53 ? -7.402 -20.828 9.047 1 97.25 53 SER B C 1
ATOM 1923 O O . SER B 1 53 ? -7.625 -20.594 10.234 1 97.25 53 SER B O 1
ATOM 1925 N N . GLU B 1 54 ? -6.148 -20.75 8.477 1 98.44 54 GLU B N 1
ATOM 1926 C CA . GLU B 1 54 ? -5 -20.406 9.32 1 98.44 54 GLU B CA 1
ATOM 1927 C C . GLU B 1 54 ? -4.59 -18.953 9.125 1 98.44 54 GLU B C 1
ATOM 1929 O O . GLU B 1 54 ? -4.758 -18.391 8.047 1 98.44 54 GLU B O 1
ATOM 1934 N N . GLN B 1 55 ? -4.051 -18.391 10.195 1 97.94 55 GLN B N 1
ATOM 1935 C CA . GLN B 1 55 ? -3.51 -17.031 10.117 1 97.94 55 GLN B CA 1
ATOM 1936 C C . GLN B 1 55 ? -2.529 -16.906 8.953 1 97.94 55 GLN B C 1
ATOM 1938 O O . GLN B 1 55 ? -1.589 -17.688 8.836 1 97.94 55 GLN B O 1
ATOM 1943 N N . TYR B 1 56 ? -2.84 -15.969 8.031 1 98.19 56 TYR B N 1
ATOM 1944 C CA . TYR B 1 56 ?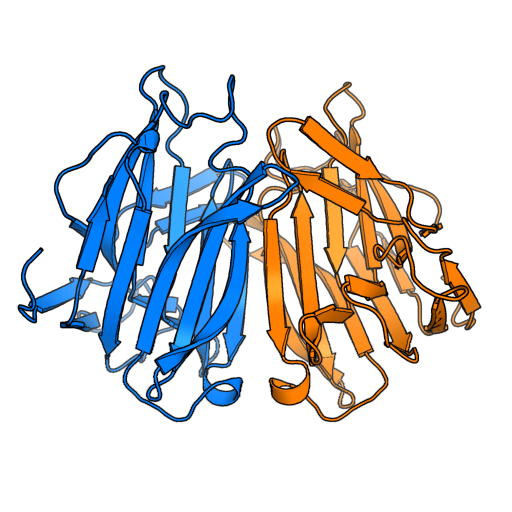 -2.008 -15.57 6.898 1 98.19 56 TYR B CA 1
ATOM 1945 C C . TYR B 1 56 ? -2.137 -16.562 5.75 1 98.19 56 TYR B C 1
ATOM 1947 O O . TYR B 1 56 ? -1.312 -16.578 4.832 1 98.19 56 TYR B O 1
ATOM 1955 N N . ASP B 1 57 ? -3.188 -17.484 5.84 1 98.81 57 ASP B N 1
ATOM 1956 C CA . ASP B 1 57 ? -3.52 -18.188 4.605 1 98.81 57 ASP B CA 1
ATOM 1957 C C . ASP B 1 57 ? -3.699 -17.203 3.447 1 98.81 57 ASP B C 1
ATOM 1959 O O . ASP B 1 57 ? -4.391 -16.188 3.584 1 98.81 57 ASP B O 1
ATOM 1963 N N . GLN B 1 58 ? -3.072 -17.531 2.326 1 98.75 58 GLN B N 1
ATOM 1964 C CA . GLN B 1 58 ? -3.223 -16.562 1.25 1 98.75 58 GLN B CA 1
ATOM 1965 C C . GLN B 1 58 ? -3.223 -17.234 -0.115 1 98.75 58 GLN B C 1
ATOM 1967 O O . GLN B 1 58 ? -2.658 -18.328 -0.272 1 98.75 58 GLN B O 1
ATOM 1972 N N . GLY B 1 59 ? -3.885 -16.656 -1.061 1 98.88 59 GLY B N 1
ATOM 1973 C CA . GLY B 1 59 ? -3.93 -17.016 -2.471 1 98.88 59 GLY B CA 1
ATOM 1974 C C . GLY B 1 59 ? -4.156 -15.82 -3.377 1 98.88 59 GLY B C 1
ATOM 1975 O O . GLY B 1 59 ? -4.742 -14.82 -2.959 1 98.88 59 GLY B O 1
ATOM 1976 N N . GLY B 1 60 ? -3.645 -15.969 -4.562 1 98.88 60 GLY B N 1
ATOM 1977 C CA . GLY B 1 60 ? -3.875 -14.891 -5.516 1 98.88 60 GLY B CA 1
ATOM 1978 C C . GLY B 1 60 ? -2.828 -14.836 -6.613 1 98.88 60 GLY B C 1
ATOM 1979 O O . GLY B 1 60 ? -2.439 -15.867 -7.164 1 98.88 60 GLY B O 1
ATOM 1980 N N . LEU B 1 61 ? -2.518 -13.617 -7.023 1 98.88 61 LEU B N 1
ATOM 1981 C CA . LEU B 1 61 ? -1.601 -13.305 -8.117 1 98.88 61 LEU B CA 1
ATOM 1982 C C . LEU B 1 61 ? -0.262 -12.812 -7.574 1 98.88 61 LEU B C 1
ATOM 1984 O O . LEU B 1 61 ? -0.223 -12.047 -6.605 1 98.88 61 LEU B O 1
ATOM 1988 N N . ILE B 1 62 ? 0.832 -13.242 -8.219 1 98.94 62 ILE B N 1
ATOM 1989 C CA . ILE B 1 62 ? 2.139 -12.695 -7.879 1 98.94 62 ILE B CA 1
ATOM 1990 C C . ILE B 1 62 ? 2.861 -12.25 -9.148 1 98.94 62 ILE B C 1
ATOM 1992 O O . ILE B 1 62 ? 2.807 -12.938 -10.172 1 98.94 62 ILE B O 1
ATOM 1996 N N . LEU B 1 63 ? 3.418 -11.086 -9.156 1 99 63 LEU B N 1
ATOM 1997 C CA . LEU B 1 63 ? 4.34 -10.531 -10.141 1 99 63 LEU B CA 1
ATOM 1998 C C . LEU B 1 63 ? 5.754 -10.445 -9.57 1 99 63 LEU B C 1
ATOM 2000 O O . LEU B 1 63 ? 5.98 -9.789 -8.562 1 99 63 LEU B O 1
ATOM 2004 N N . THR B 1 64 ? 6.648 -11.117 -10.188 1 98.94 64 THR B N 1
ATOM 2005 C CA . THR B 1 64 ? 8.047 -11.102 -9.773 1 98.94 64 THR B CA 1
ATOM 2006 C C . THR B 1 64 ? 8.914 -10.391 -10.805 1 98.94 64 THR B C 1
ATOM 2008 O O . THR B 1 64 ? 8.852 -10.711 -11.992 1 98.94 64 THR B O 1
ATOM 2011 N N . PHE B 1 65 ? 9.688 -9.492 -10.336 1 98.75 65 PHE B N 1
ATOM 2012 C CA . PHE B 1 65 ? 10.562 -8.688 -11.18 1 98.75 65 PHE B CA 1
ATOM 2013 C C . PHE B 1 65 ? 12.023 -9.07 -10.961 1 98.75 65 PHE B C 1
ATOM 2015 O O . PHE B 1 65 ? 12.609 -8.75 -9.93 1 98.75 65 PHE B O 1
ATOM 2022 N N . ASP B 1 66 ? 12.578 -9.664 -11.945 1 98.38 66 ASP B N 1
ATOM 2023 C CA . ASP B 1 66 ? 13.992 -10.016 -11.898 1 98.38 66 ASP B CA 1
ATOM 2024 C C . ASP B 1 66 ? 14.82 -9.07 -12.766 1 98.38 66 ASP B C 1
ATOM 2026 O O . ASP B 1 66 ? 14.547 -8.914 -13.961 1 98.38 66 ASP B O 1
ATOM 2030 N N . SER B 1 67 ? 15.789 -8.547 -12.219 1 96.38 67 SER B N 1
ATOM 2031 C CA . SER B 1 67 ? 16.609 -7.531 -12.883 1 96.38 67 SER B CA 1
ATOM 2032 C C . SER B 1 67 ? 17.516 -8.156 -13.945 1 96.38 67 SER B C 1
ATOM 2034 O O . SER B 1 67 ? 18.062 -9.234 -13.734 1 96.38 67 SER B O 1
ATOM 2036 N N . LEU B 1 68 ? 17.672 -7.445 -15.031 1 94.5 68 LEU B N 1
ATOM 2037 C CA . LEU B 1 68 ? 18.609 -7.836 -16.078 1 94.5 68 LEU B CA 1
ATOM 2038 C C . LEU B 1 68 ? 20 -7.285 -15.797 1 94.5 68 LEU B C 1
ATOM 2040 O O . LEU B 1 68 ? 20.969 -7.66 -16.469 1 94.5 68 LEU B O 1
ATOM 2044 N N . SER B 1 69 ? 20.109 -6.438 -14.789 1 90.5 69 SER B N 1
ATOM 2045 C CA . SER B 1 69 ? 21.375 -5.77 -14.508 1 90.5 69 SER B CA 1
ATOM 2046 C C . SER B 1 69 ? 21.844 -6.051 -13.086 1 90.5 69 SER B C 1
ATOM 2048 O O . SER B 1 69 ? 22.625 -5.289 -12.516 1 90.5 69 SER B O 1
ATOM 2050 N N . GLY B 1 70 ? 21.297 -6.984 -12.422 1 92.56 70 GLY B N 1
ATOM 2051 C CA . GLY B 1 70 ? 21.828 -7.48 -11.164 1 92.56 70 GLY B CA 1
ATOM 2052 C C . GLY B 1 70 ? 21.203 -6.828 -9.953 1 92.56 70 GLY B C 1
ATOM 2053 O O . GLY B 1 70 ? 21.672 -6.996 -8.828 1 92.56 70 GLY B O 1
ATOM 2054 N N . ARG B 1 71 ? 20.172 -6.062 -10.039 1 94.06 71 ARG B N 1
ATOM 2055 C CA . ARG B 1 71 ? 19.453 -5.504 -8.906 1 94.06 71 ARG B CA 1
ATOM 2056 C C . ARG B 1 71 ? 18.641 -6.582 -8.18 1 94.06 71 ARG B C 1
ATOM 2058 O O . ARG B 1 71 ? 18.391 -7.648 -8.742 1 94.06 71 ARG B O 1
ATOM 2065 N N . GLU B 1 72 ? 18.297 -6.266 -6.941 1 96.38 72 GLU B N 1
ATOM 2066 C CA . GLU B 1 72 ? 17.562 -7.234 -6.137 1 96.38 72 GLU B CA 1
ATOM 2067 C C . GLU B 1 72 ? 16.172 -7.488 -6.715 1 96.38 72 GLU B C 1
ATOM 2069 O O . GLU B 1 72 ? 15.547 -6.578 -7.258 1 96.38 72 GLU B O 1
ATOM 2074 N N . ARG B 1 73 ? 15.719 -8.711 -6.539 1 98.12 73 ARG B N 1
ATOM 2075 C CA . ARG B 1 73 ? 14.375 -9.109 -6.953 1 98.12 73 ARG B CA 1
ATOM 2076 C C . ARG B 1 73 ? 13.32 -8.234 -6.277 1 98.12 73 ARG B C 1
ATOM 2078 O O . ARG B 1 73 ? 13.414 -7.953 -5.082 1 98.12 73 ARG B O 1
ATOM 2085 N N . ARG B 1 74 ? 12.312 -7.832 -7.012 1 98.62 74 ARG B N 1
ATOM 2086 C CA . ARG B 1 74 ? 11.117 -7.168 -6.512 1 98.62 74 ARG B CA 1
ATOM 2087 C C . ARG B 1 74 ? 9.875 -8.016 -6.77 1 98.62 74 ARG B C 1
ATOM 2089 O O . ARG B 1 74 ? 9.891 -8.922 -7.609 1 98.62 74 ARG B O 1
ATOM 2096 N N . TRP B 1 75 ? 8.82 -7.746 -6.016 1 98.94 75 TRP B N 1
ATOM 2097 C CA . TRP B 1 75 ? 7.605 -8.508 -6.273 1 98.94 75 TRP B CA 1
ATOM 2098 C C . TRP B 1 75 ? 6.379 -7.773 -5.746 1 98.94 75 TRP B C 1
ATOM 2100 O O . TRP B 1 75 ? 6.492 -6.887 -4.902 1 98.94 75 TRP B O 1
ATOM 2110 N N . ILE B 1 76 ? 5.285 -8.078 -6.316 1 98.94 76 ILE B N 1
ATOM 2111 C CA . ILE B 1 76 ? 3.943 -7.719 -5.871 1 98.94 76 ILE B CA 1
ATOM 2112 C C . ILE B 1 76 ? 3.088 -8.977 -5.746 1 98.94 76 ILE B C 1
ATOM 2114 O O . ILE B 1 76 ? 3.107 -9.836 -6.629 1 98.94 76 ILE B O 1
ATOM 2118 N N . LYS B 1 77 ? 2.408 -9.156 -4.695 1 98.94 77 LYS B N 1
ATOM 2119 C CA . LYS B 1 77 ? 1.373 -10.18 -4.613 1 98.94 77 LYS B CA 1
ATOM 2120 C C . LYS B 1 77 ? 0.041 -9.586 -4.168 1 98.94 77 LYS B C 1
ATOM 2122 O O . LYS B 1 77 ? 0.01 -8.656 -3.357 1 98.94 77 LYS B O 1
ATOM 2127 N N . THR B 1 78 ? -1.018 -10.062 -4.719 1 98.94 78 THR B N 1
ATOM 2128 C CA . THR B 1 78 ? -2.344 -9.547 -4.402 1 98.94 78 THR B CA 1
ATOM 2129 C C . THR B 1 78 ? -3.387 -10.664 -4.469 1 98.94 78 THR B C 1
ATOM 2131 O O . THR B 1 78 ? -3.256 -11.594 -5.266 1 98.94 78 THR B O 1
ATOM 2134 N N . GLY B 1 79 ? -4.359 -10.586 -3.604 1 98.88 79 GLY B N 1
ATOM 2135 C CA . GLY B 1 79 ? -5.434 -11.555 -3.479 1 98.88 79 GLY B CA 1
ATOM 2136 C C . GLY B 1 79 ? -6.125 -11.516 -2.127 1 98.88 79 GLY B C 1
ATOM 2137 O O . GLY B 1 79 ? -6.504 -10.445 -1.653 1 98.88 79 GLY B O 1
ATOM 2138 N N . LEU B 1 80 ? -6.398 -12.711 -1.62 1 98.81 80 LEU B N 1
ATOM 2139 C CA . LEU B 1 80 ? -7 -12.812 -0.295 1 98.81 80 LEU B CA 1
ATOM 2140 C C . LEU B 1 80 ? -5.973 -13.273 0.734 1 98.81 80 LEU B C 1
ATOM 2142 O O . LEU B 1 80 ? -5.16 -14.156 0.456 1 98.81 80 LEU B O 1
ATOM 2146 N N . GLU B 1 81 ? -5.965 -12.75 1.844 1 98.81 81 GLU B N 1
ATOM 2147 C CA . GLU B 1 81 ? -5.188 -13.203 2.994 1 98.81 81 GLU B CA 1
ATOM 2148 C C . GLU B 1 81 ? -6.051 -13.266 4.25 1 98.81 81 GLU B C 1
ATOM 2150 O O . GLU B 1 81 ? -6.77 -12.32 4.566 1 98.81 81 GLU B O 1
ATOM 2155 N N . PHE B 1 82 ? -6.031 -14.383 4.93 1 98.62 82 PHE B N 1
ATOM 2156 C CA . PHE B 1 82 ? -6.75 -14.562 6.184 1 98.62 82 PHE B CA 1
ATOM 2157 C C . PHE B 1 82 ? -5.977 -13.945 7.344 1 98.62 82 PHE B C 1
ATOM 2159 O O . PHE B 1 82 ? -4.832 -14.32 7.602 1 98.62 82 PHE B O 1
ATOM 2166 N N . TYR B 1 83 ? -6.547 -12.961 8 1 97.94 83 TYR B N 1
ATOM 2167 C CA . TYR B 1 83 ? -5.844 -12.211 9.039 1 97.94 83 TYR B CA 1
ATOM 2168 C C . TYR B 1 83 ? -6.773 -11.898 10.203 1 97.94 83 TYR B C 1
ATOM 2170 O O . TYR B 1 83 ? -7.793 -11.227 10.031 1 97.94 83 TYR B O 1
ATOM 2178 N N . ASN B 1 84 ? -6.449 -12.367 11.352 1 96.06 84 ASN B N 1
ATOM 2179 C CA . ASN B 1 84 ? -7.18 -12.133 12.594 1 96.06 84 ASN B CA 1
ATOM 2180 C C . ASN B 1 84 ? -8.648 -12.539 12.461 1 96.06 84 ASN B C 1
ATOM 2182 O O . ASN B 1 84 ? -9.539 -11.758 12.797 1 96.06 84 ASN B O 1
ATOM 2186 N N . GLY B 1 85 ? -8.867 -13.688 11.836 1 96.19 85 GLY B N 1
ATOM 2187 C CA . GLY B 1 85 ? -10.188 -14.289 11.766 1 96.19 85 GLY B CA 1
ATOM 2188 C C . GLY B 1 85 ? -11.047 -13.703 10.664 1 96.19 85 GLY B C 1
ATOM 2189 O O . GLY B 1 85 ? -12.242 -14 10.578 1 96.19 85 GLY B O 1
ATOM 2190 N N . THR B 1 86 ? -10.406 -12.867 9.883 1 95.75 86 THR B N 1
ATOM 2191 C CA . THR B 1 86 ? -11.18 -12.18 8.852 1 95.75 86 THR B CA 1
ATOM 2192 C C . THR B 1 86 ? -10.523 -12.336 7.484 1 95.75 86 THR B C 1
ATOM 2194 O O . THR B 1 86 ? -9.297 -12.281 7.371 1 95.75 86 THR B O 1
ATOM 2197 N N . GLN B 1 87 ? -11.398 -12.57 6.445 1 97.75 87 GLN B N 1
ATOM 2198 C CA . GLN B 1 87 ? -10.906 -12.57 5.07 1 97.75 87 GLN B CA 1
ATOM 2199 C C . GLN B 1 87 ? -10.578 -11.156 4.605 1 97.75 87 GLN B C 1
ATOM 2201 O O . GLN B 1 87 ? -11.445 -10.281 4.586 1 97.75 87 GLN B O 1
ATOM 2206 N N . GLN B 1 88 ? -9.336 -10.938 4.211 1 98.12 88 GLN B N 1
ATOM 2207 C CA . GLN B 1 88 ? -8.875 -9.617 3.791 1 98.12 88 GLN B CA 1
ATOM 2208 C C . GLN B 1 88 ? -8.484 -9.609 2.316 1 98.12 88 GLN B C 1
ATOM 2210 O O . GLN B 1 88 ? -7.781 -10.516 1.855 1 98.12 88 GLN B O 1
ATOM 2215 N N . ILE B 1 89 ? -8.984 -8.609 1.536 1 98.31 89 ILE B N 1
ATOM 2216 C CA . ILE B 1 89 ? -8.305 -8.289 0.285 1 98.31 89 ILE B CA 1
ATOM 2217 C C . ILE B 1 89 ? -6.926 -7.695 0.582 1 98.31 89 ILE B C 1
ATOM 2219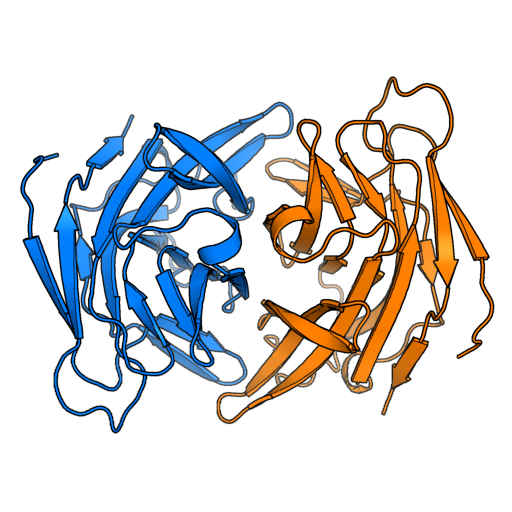 O O . ILE B 1 89 ? -6.812 -6.738 1.35 1 98.31 89 ILE B O 1
ATOM 2223 N N . SER B 1 90 ? -5.961 -8.32 0.031 1 98.75 90 SER B N 1
ATOM 2224 C CA . SER B 1 90 ? -4.59 -8.078 0.467 1 98.75 90 SER B CA 1
ATOM 2225 C C . SER B 1 90 ? -3.672 -7.793 -0.719 1 98.75 90 SER B C 1
ATOM 2227 O O . SER B 1 90 ? -3.748 -8.477 -1.744 1 98.75 90 SER B O 1
ATOM 2229 N N . THR B 1 91 ? -2.826 -6.746 -0.642 1 98.94 91 THR B N 1
ATOM 2230 C CA . THR B 1 91 ? -1.753 -6.477 -1.592 1 98.94 91 THR B CA 1
ATOM 2231 C C . THR B 1 91 ? -0.448 -6.176 -0.861 1 98.94 91 THR B C 1
ATOM 2233 O O . THR B 1 91 ? -0.431 -5.398 0.095 1 98.94 91 THR B O 1
ATOM 2236 N N . VAL B 1 92 ? 0.582 -6.828 -1.259 1 98.94 92 VAL B N 1
ATOM 2237 C CA . VAL B 1 92 ? 1.931 -6.523 -0.792 1 98.94 92 VAL B CA 1
ATOM 2238 C C . VAL B 1 92 ? 2.801 -6.09 -1.969 1 98.94 92 VAL B C 1
ATOM 2240 O O . VAL B 1 92 ? 2.816 -6.746 -3.014 1 98.94 92 VAL B O 1
ATOM 2243 N N . ALA B 1 93 ? 3.391 -4.973 -1.884 1 98.94 93 ALA B N 1
ATOM 2244 C CA . ALA B 1 93 ? 4.402 -4.508 -2.832 1 98.94 93 ALA B CA 1
ATOM 2245 C C . ALA B 1 93 ? 5.781 -4.457 -2.184 1 98.94 93 ALA B C 1
ATOM 2247 O O . ALA B 1 93 ? 5.941 -3.914 -1.09 1 98.94 93 ALA B O 1
ATOM 2248 N N . CYS B 1 94 ? 6.734 -5.051 -2.836 1 98.81 94 CYS B N 1
ATOM 2249 C CA . CYS B 1 94 ? 8.086 -5.094 -2.283 1 98.81 94 CYS B CA 1
ATOM 2250 C C . CYS B 1 94 ? 9.102 -4.535 -3.275 1 98.81 94 CYS B C 1
ATOM 2252 O O . CYS B 1 94 ? 9.625 -5.27 -4.113 1 98.81 94 CYS B O 1
ATOM 2254 N N . ASP B 1 95 ? 9.391 -3.275 -3.098 1 97.81 95 ASP B N 1
ATOM 2255 C CA . ASP B 1 95 ? 10.492 -2.66 -3.822 1 97.81 95 ASP B CA 1
ATOM 2256 C C . ASP B 1 95 ? 11.836 -3.006 -3.176 1 97.81 95 ASP B C 1
ATOM 2258 O O . ASP B 1 95 ? 12.656 -3.701 -3.775 1 97.81 95 ASP B O 1
ATOM 2262 N N . ARG B 1 96 ? 12.031 -2.617 -1.92 1 96.19 96 ARG B N 1
ATOM 2263 C CA . ARG B 1 96 ? 13.188 -3.031 -1.126 1 96.19 96 ARG B CA 1
ATOM 2264 C C . ARG B 1 96 ? 12.758 -3.938 0.025 1 96.19 96 ARG B C 1
ATOM 2266 O O . ARG B 1 96 ? 13.445 -4.914 0.337 1 96.19 96 ARG B O 1
ATOM 2273 N N . TRP B 1 97 ? 11.68 -3.512 0.727 1 97.62 97 TRP B N 1
ATOM 2274 C CA . TRP B 1 97 ? 11.031 -4.238 1.812 1 97.62 97 TRP B CA 1
ATOM 2275 C C . TRP B 1 97 ? 9.523 -4.293 1.607 1 97.62 97 TRP B C 1
ATOM 2277 O O . TRP B 1 97 ? 8.961 -3.48 0.866 1 97.62 97 TRP B O 1
ATOM 2287 N N . ALA B 1 98 ? 8.883 -5.25 2.264 1 98.5 98 ALA B N 1
ATOM 2288 C CA . ALA B 1 98 ? 7.453 -5.473 2.059 1 98.5 98 ALA B CA 1
ATOM 2289 C C . ALA B 1 98 ? 6.633 -4.305 2.602 1 98.5 98 ALA B C 1
ATOM 2291 O O . ALA B 1 98 ? 6.98 -3.717 3.627 1 98.5 98 ALA B O 1
ATOM 2292 N N . ASP B 1 99 ? 5.652 -3.957 1.892 1 98.81 99 ASP B N 1
ATOM 2293 C CA . ASP B 1 99 ? 4.613 -2.986 2.223 1 98.81 99 ASP B CA 1
ATOM 2294 C C . ASP B 1 99 ? 3.223 -3.564 1.978 1 98.81 99 ASP B C 1
ATOM 2296 O O . ASP B 1 99 ? 2.818 -3.756 0.829 1 98.81 99 ASP B O 1
ATOM 2300 N N . TRP B 1 100 ? 2.467 -3.812 3.078 1 98.88 100 TRP B N 1
ATOM 2301 C CA . TRP B 1 100 ? 1.283 -4.664 3.062 1 98.88 100 TRP B CA 1
ATOM 2302 C C . TRP B 1 100 ? 0.026 -3.857 3.367 1 98.88 100 TRP B C 1
ATOM 2304 O O . TRP B 1 100 ? -0.111 -3.299 4.457 1 98.88 100 TRP B O 1
ATOM 2314 N N . SER B 1 101 ? -0.935 -3.805 2.387 1 98.88 101 SER B N 1
ATOM 2315 C CA . SER B 1 101 ? -2.232 -3.182 2.619 1 98.88 101 SER B CA 1
ATOM 2316 C C . SER B 1 101 ? -3.352 -4.215 2.621 1 98.88 101 SER B C 1
ATOM 2318 O O . SER B 1 101 ? -3.318 -5.176 1.846 1 98.88 101 SER B O 1
ATOM 2320 N N . ILE B 1 102 ? -4.375 -3.963 3.48 1 98.38 102 ILE B N 1
ATOM 2321 C CA . ILE B 1 102 ? -5.508 -4.879 3.564 1 98.38 102 ILE B CA 1
ATOM 2322 C C . ILE B 1 102 ? -6.805 -4.09 3.725 1 98.38 102 ILE B C 1
ATOM 2324 O O . ILE B 1 102 ? -6.789 -2.949 4.195 1 98.38 102 ILE B O 1
ATOM 2328 N N . ALA B 1 103 ? -7.895 -4.676 3.312 1 96.56 103 ALA B N 1
ATOM 2329 C CA . ALA B 1 103 ? -9.273 -4.27 3.564 1 96.56 103 ALA B CA 1
ATOM 2330 C C . ALA B 1 103 ? -10.188 -5.48 3.703 1 96.56 103 ALA B C 1
ATOM 2332 O O . ALA B 1 103 ? -10.047 -6.461 2.969 1 96.56 103 ALA B O 1
ATOM 2333 N N . PRO B 1 104 ? -11.094 -5.383 4.621 1 96.38 104 PRO B N 1
ATOM 2334 C CA . PRO B 1 104 ? -11.984 -6.535 4.789 1 96.38 104 PRO B CA 1
ATOM 2335 C C . PRO B 1 104 ? -12.781 -6.852 3.527 1 96.38 104 PRO B C 1
ATOM 2337 O O . PRO B 1 104 ? -13.43 -5.965 2.965 1 96.38 104 PRO B O 1
ATOM 2340 N N . LEU B 1 105 ? -12.773 -8.102 3.125 1 96.75 105 LEU B N 1
ATOM 2341 C CA . LEU B 1 105 ? -13.539 -8.539 1.963 1 96.75 105 LEU B CA 1
ATOM 2342 C C . LEU B 1 105 ? -15.016 -8.195 2.119 1 96.75 105 LEU B C 1
ATOM 2344 O O . LEU B 1 105 ? -15.68 -7.836 1.144 1 96.75 105 LEU B O 1
ATOM 2348 N N . ALA B 1 106 ? -15.5 -8.289 3.326 1 93.25 106 ALA B N 1
ATOM 2349 C CA . ALA B 1 106 ? -16.906 -8.055 3.617 1 93.25 106 ALA B CA 1
ATOM 2350 C C . ALA B 1 106 ? -17.312 -6.637 3.24 1 93.25 106 ALA B C 1
ATOM 2352 O O . ALA B 1 106 ? -18.5 -6.363 3 1 93.25 106 ALA B O 1
ATOM 2353 N N . GLY B 1 107 ? -16.375 -5.754 3.176 1 90.62 107 GLY B N 1
ATOM 2354 C CA . GLY B 1 107 ? -16.672 -4.387 2.779 1 90.62 107 GLY B CA 1
ATOM 2355 C C . GLY B 1 107 ? -16.875 -4.227 1.284 1 90.62 107 GLY B C 1
ATOM 2356 O O . GLY B 1 107 ? -17.344 -3.189 0.824 1 90.62 107 GLY B O 1
ATOM 2357 N N . PHE B 1 108 ? -16.531 -5.227 0.549 1 92.25 108 PHE B N 1
ATOM 2358 C CA . PHE B 1 108 ? -16.641 -5.172 -0.904 1 92.25 108 PHE B CA 1
ATOM 2359 C C . PHE B 1 108 ? -17.812 -6.012 -1.394 1 92.25 108 PHE B C 1
ATOM 2361 O O . PHE B 1 108 ? -18.641 -5.535 -2.172 1 92.25 108 PHE B O 1
ATOM 2368 N N . GLU B 1 109 ? -17.781 -7.246 -0.93 1 92.81 109 GLU B N 1
ATOM 2369 C CA . GLU B 1 109 ? -18.766 -8.203 -1.421 1 92.81 109 GLU B CA 1
ATOM 2370 C C . GLU B 1 109 ? -18.875 -9.414 -0.498 1 92.81 109 GLU B C 1
ATOM 2372 O O . GLU B 1 109 ? -17.906 -9.766 0.18 1 92.81 109 GLU B O 1
ATOM 2377 N N . ASP B 1 110 ? -20.031 -10.016 -0.516 1 93.56 110 ASP B N 1
ATOM 2378 C CA . ASP B 1 110 ? -20.219 -11.289 0.166 1 93.56 110 ASP B CA 1
ATOM 2379 C C . ASP B 1 110 ? -20.062 -12.461 -0.801 1 93.56 110 ASP B C 1
ATOM 2381 O O . ASP B 1 110 ? -21.016 -12.906 -1.426 1 93.56 110 ASP B O 1
ATOM 2385 N N . THR B 1 111 ? -18.844 -12.977 -0.939 1 95 111 THR B N 1
ATOM 2386 C CA . THR B 1 111 ? -18.562 -14.023 -1.909 1 95 111 THR B CA 1
ATOM 2387 C C . THR B 1 111 ? -17.422 -14.922 -1.414 1 95 111 THR B C 1
ATOM 2389 O O . THR B 1 111 ? -16.656 -14.531 -0.524 1 95 111 THR B O 1
ATOM 2392 N N . LYS B 1 112 ? -17.375 -16.094 -1.949 1 94.12 112 LYS B N 1
ATOM 2393 C CA . LYS B 1 112 ? -16.281 -17.016 -1.68 1 94.12 112 LYS B CA 1
ATOM 2394 C C . LYS B 1 112 ? -15.242 -16.984 -2.799 1 94.12 112 LYS B C 1
ATOM 2396 O O . LYS B 1 112 ? -14.117 -17.453 -2.623 1 94.12 112 LYS B O 1
ATOM 2401 N N . SER B 1 113 ? -15.695 -16.5 -3.896 1 97.19 113 SER B N 1
ATOM 2402 C CA . SER B 1 113 ? -14.828 -16.406 -5.066 1 97.19 113 SER B CA 1
ATOM 2403 C C . SER B 1 113 ? -14.242 -15.016 -5.219 1 97.19 113 SER B C 1
ATOM 2405 O O . SER B 1 113 ? -14.977 -14.031 -5.281 1 97.19 113 SER B O 1
ATOM 2407 N N . ILE B 1 114 ? -12.914 -14.938 -5.309 1 98.38 114 ILE B N 1
ATOM 2408 C CA . ILE B 1 114 ? -12.227 -13.656 -5.332 1 98.38 114 ILE B CA 1
ATOM 2409 C C . ILE B 1 114 ? -11.562 -13.445 -6.691 1 98.38 114 ILE B C 1
ATOM 2411 O O . ILE B 1 114 ? -10.891 -14.344 -7.203 1 98.38 114 ILE B O 1
ATOM 2415 N N . THR B 1 115 ? -11.734 -12.336 -7.301 1 98.75 115 THR B N 1
ATOM 2416 C CA . THR B 1 115 ? -11.055 -11.984 -8.547 1 98.75 115 THR B CA 1
ATOM 2417 C C . THR B 1 115 ? -10.219 -10.719 -8.367 1 98.75 115 THR B C 1
ATOM 2419 O O . THR B 1 115 ? -10.719 -9.695 -7.895 1 98.75 115 THR B O 1
ATOM 2422 N N . VAL B 1 116 ? -8.953 -10.828 -8.695 1 98.88 116 VAL B N 1
ATOM 2423 C CA . VAL B 1 116 ? -8.086 -9.656 -8.672 1 98.88 116 VAL B CA 1
ATOM 2424 C C . VAL B 1 116 ? -7.504 -9.414 -10.062 1 98.88 116 VAL B C 1
ATOM 2426 O O . VAL B 1 116 ? -7.406 -10.344 -10.875 1 98.88 116 VAL B O 1
ATOM 2429 N N . LEU B 1 117 ? -7.219 -8.188 -10.297 1 98.94 117 LEU B N 1
ATOM 2430 C CA . LEU B 1 117 ? -6.695 -7.719 -11.57 1 98.94 117 LEU B CA 1
ATOM 2431 C C . LEU B 1 117 ? -5.555 -6.727 -11.359 1 98.94 117 LEU B C 1
ATOM 2433 O O . LEU B 1 117 ? -5.668 -5.812 -10.539 1 98.94 117 LEU B O 1
ATOM 2437 N N . VAL B 1 118 ? -4.418 -6.996 -11.992 1 98.94 118 VAL B N 1
ATOM 2438 C CA . VAL B 1 118 ? -3.33 -6.027 -12.086 1 98.94 118 VAL B CA 1
ATOM 2439 C C . VAL B 1 118 ? -3.207 -5.527 -13.523 1 98.94 118 VAL B C 1
ATOM 2441 O O . VAL B 1 118 ? -3.174 -6.324 -14.469 1 98.94 118 VAL B O 1
ATOM 2444 N N . GLU B 1 119 ? -3.15 -4.246 -13.672 1 98.69 119 GLU B N 1
ATOM 2445 C CA . GLU B 1 119 ? -3.082 -3.689 -15.023 1 98.69 119 GLU B CA 1
ATOM 2446 C C . GLU B 1 119 ? -2.096 -2.527 -15.086 1 98.69 119 GLU B C 1
ATOM 2448 O O . GLU B 1 119 ? -2.025 -1.712 -14.164 1 98.69 119 GLU B O 1
ATOM 2453 N N . LYS B 1 120 ? -1.405 -2.521 -16.219 1 97.81 120 LYS B N 1
ATOM 2454 C CA . LYS B 1 120 ? -0.583 -1.349 -16.5 1 97.81 120 LYS B CA 1
ATOM 2455 C C . LYS B 1 120 ? -1.45 -0.124 -16.781 1 97.81 120 LYS B C 1
ATOM 2457 O O . LYS B 1 120 ? -2.424 -0.204 -17.531 1 97.81 120 LYS B O 1
ATOM 2462 N N . GLY B 1 121 ? -1.149 0.917 -16.062 1 94.94 121 GLY B N 1
ATOM 2463 C CA . GLY B 1 121 ? -1.875 2.158 -16.281 1 94.94 121 GLY B CA 1
ATOM 2464 C C . GLY B 1 121 ? -0.969 3.324 -16.641 1 94.94 121 GLY B C 1
ATOM 2465 O O . GLY B 1 121 ? 0.142 3.432 -16.109 1 94.94 121 GLY B O 1
ATOM 2466 N N . ARG B 1 122 ? -1.544 4.16 -17.5 1 92.25 122 ARG B N 1
ATOM 2467 C CA . ARG B 1 122 ? -0.877 5.402 -17.875 1 92.25 122 ARG B CA 1
ATOM 2468 C C . ARG B 1 122 ? -1.819 6.594 -17.719 1 92.25 122 ARG B C 1
ATOM 2470 O O . ARG B 1 122 ? -2.996 6.508 -18.078 1 92.25 122 ARG B O 1
ATOM 2477 N N . ASP B 1 123 ? -1.285 7.566 -17.094 1 91.19 123 ASP B N 1
ATOM 2478 C CA . ASP B 1 123 ? -2.033 8.82 -17.078 1 91.19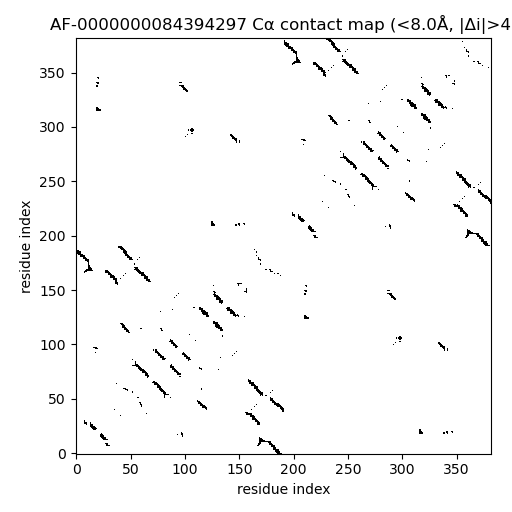 123 ASP B CA 1
ATOM 2479 C C . ASP B 1 123 ? -1.133 10.008 -17.406 1 91.19 123 ASP B C 1
ATOM 2481 O O . ASP B 1 123 ? -0.051 9.828 -17.969 1 91.19 123 ASP B O 1
ATOM 2485 N N . GLY B 1 124 ? -1.602 11.195 -17.266 1 90.62 124 GLY B N 1
ATOM 2486 C CA . GLY B 1 124 ? -0.861 12.383 -17.641 1 90.62 124 GLY B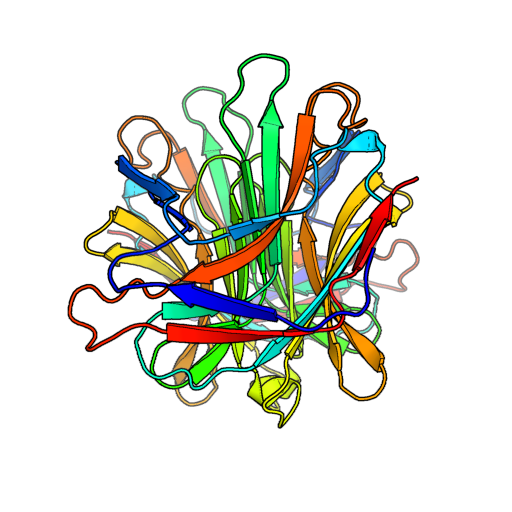 CA 1
ATOM 2487 C C . GLY B 1 124 ? 0.424 12.562 -16.859 1 90.62 124 GLY B C 1
ATOM 2488 O O . GLY B 1 124 ? 1.296 13.344 -17.25 1 90.62 124 GLY B O 1
ATOM 2489 N N . LEU B 1 125 ? 0.585 11.812 -15.805 1 91.81 125 LEU B N 1
ATOM 2490 C CA . LEU B 1 125 ? 1.743 12.008 -14.938 1 91.81 125 LEU B CA 1
ATOM 2491 C C . LEU B 1 125 ? 2.777 10.906 -15.156 1 91.81 125 LEU B C 1
ATOM 2493 O O . LEU B 1 125 ? 3.928 11.039 -14.734 1 91.81 125 LEU B O 1
ATOM 2497 N N . GLY B 1 126 ? 2.289 9.789 -15.766 1 92.38 126 GLY B N 1
ATOM 2498 C CA . GLY B 1 126 ? 3.252 8.719 -15.992 1 92.38 126 GLY B CA 1
ATOM 2499 C C . GLY B 1 126 ? 2.633 7.336 -15.945 1 92.38 126 GLY B C 1
ATOM 2500 O O . GLY B 1 126 ? 1.467 7.16 -16.312 1 92.38 126 GLY B O 1
ATOM 2501 N N . LEU B 1 127 ? 3.555 6.352 -15.648 1 93.12 127 LEU B N 1
ATOM 2502 C CA . LEU B 1 127 ? 3.168 4.945 -15.695 1 93.12 127 LEU B CA 1
ATOM 2503 C C . LEU B 1 127 ? 3.168 4.336 -14.297 1 93.12 127 LEU B C 1
ATOM 2505 O O . LEU B 1 127 ? 3.938 4.758 -13.43 1 93.12 127 LEU B O 1
ATOM 2509 N N . GLY B 1 128 ? 2.309 3.371 -14.07 1 96.56 128 GLY B N 1
ATOM 2510 C CA . GLY B 1 128 ? 2.268 2.533 -12.883 1 96.56 128 GLY B CA 1
ATOM 2511 C C . GLY B 1 128 ? 1.439 1.276 -13.07 1 96.56 128 GLY B C 1
ATOM 2512 O O . GLY B 1 128 ? 0.968 0.994 -14.172 1 96.56 128 GLY B O 1
ATOM 2513 N N . LEU B 1 129 ? 1.388 0.469 -12.094 1 98.69 129 LEU B N 1
ATOM 2514 C CA . LEU B 1 129 ? 0.466 -0.661 -12.062 1 98.69 129 LEU B CA 1
ATOM 2515 C C . LEU B 1 129 ? -0.719 -0.37 -11.148 1 98.69 129 LEU B C 1
ATOM 2517 O O . LEU B 1 129 ? -0.55 0.203 -10.07 1 98.69 129 LEU B O 1
ATOM 2521 N N . TRP B 1 130 ? -1.879 -0.685 -11.664 1 98.75 130 TRP B N 1
ATOM 2522 C CA . TRP B 1 130 ? -3.09 -0.648 -10.852 1 98.75 130 TRP B CA 1
ATOM 2523 C C . TRP B 1 130 ? -3.49 -2.051 -10.406 1 98.75 130 TRP B C 1
ATOM 2525 O O . TRP B 1 130 ? -3.41 -3.004 -11.18 1 98.75 130 TRP B O 1
ATOM 2535 N N . VAL B 1 131 ? -3.846 -2.174 -9.164 1 98.94 131 VAL B N 1
ATOM 2536 C CA . VAL B 1 131 ? -4.43 -3.391 -8.609 1 98.94 131 VAL B CA 1
ATOM 2537 C C . VAL B 1 131 ? -5.914 -3.172 -8.328 1 98.94 131 VAL B C 1
ATOM 2539 O O . VAL B 1 131 ? -6.293 -2.178 -7.703 1 98.94 131 VAL B O 1
ATOM 2542 N N . TYR B 1 132 ? -6.758 -4.117 -8.742 1 98.75 132 TYR B N 1
ATOM 2543 C CA . TYR B 1 132 ? -8.195 -4.027 -8.547 1 98.75 132 TYR B CA 1
ATOM 2544 C C . TYR B 1 132 ? -8.742 -5.301 -7.918 1 98.75 132 TYR B C 1
ATOM 2546 O O . TYR B 1 132 ? -8.234 -6.395 -8.172 1 98.75 132 TYR B O 1
ATOM 2554 N N . TYR B 1 133 ? -9.781 -5.121 -7.117 1 98.56 133 TYR B N 1
ATOM 2555 C CA . TYR B 1 133 ? -10.742 -6.18 -6.859 1 98.56 133 TYR B CA 1
ATOM 2556 C C . TYR B 1 133 ? -11.867 -6.156 -7.891 1 98.56 133 TYR B C 1
ATOM 2558 O O . TYR B 1 133 ? -12.469 -5.105 -8.133 1 98.56 133 TYR B O 1
ATOM 2566 N N . VAL B 1 134 ? -12.125 -7.266 -8.508 1 98.56 134 VAL B N 1
ATOM 2567 C CA . VAL B 1 134 ? -13.203 -7.324 -9.484 1 98.56 134 VAL B CA 1
ATOM 2568 C C . VAL B 1 134 ? -14.414 -8.016 -8.875 1 98.56 134 VAL B C 1
ATOM 2570 O O . VAL B 1 134 ? -14.383 -9.211 -8.586 1 98.56 134 VAL B O 1
ATOM 2573 N N . LYS B 1 135 ? -15.445 -7.285 -8.766 1 97.88 135 LYS B N 1
ATOM 2574 C CA . LYS B 1 135 ? -16.672 -7.832 -8.195 1 97.88 135 LYS B CA 1
ATOM 2575 C C . LYS B 1 135 ? -17.312 -8.844 -9.148 1 97.88 135 LYS B C 1
ATOM 2577 O O . LYS B 1 135 ? -16.969 -8.891 -10.328 1 97.88 135 LYS B O 1
ATOM 2582 N N . GLN B 1 136 ? -18.25 -9.562 -8.594 1 96.75 136 GLN B N 1
ATOM 2583 C CA . GLN B 1 136 ? -18.938 -10.586 -9.375 1 96.75 136 GLN B CA 1
ATOM 2584 C C . GLN B 1 136 ? -19.656 -9.984 -10.57 1 96.75 136 GLN B C 1
ATOM 2586 O O . GLN B 1 136 ? -19.797 -10.625 -11.609 1 96.75 136 GLN B O 1
ATOM 2591 N N . ASP B 1 137 ? -20.062 -8.711 -10.43 1 97 137 ASP B N 1
ATOM 2592 C CA . ASP B 1 137 ? -20.812 -8.078 -11.508 1 97 137 ASP B CA 1
ATOM 2593 C C . ASP B 1 137 ? -19.875 -7.43 -12.523 1 97 137 ASP B C 1
ATOM 2595 O O . ASP B 1 137 ? -20.328 -6.781 -13.469 1 97 137 ASP B O 1
ATOM 2599 N N . GLY B 1 138 ? -18.641 -7.582 -12.266 1 97.12 138 GLY B N 1
ATOM 2600 C CA . GLY B 1 138 ? -17.656 -7.09 -13.211 1 97.12 138 GLY B CA 1
ATOM 2601 C C . GLY B 1 138 ? -17.094 -5.73 -12.836 1 97.12 138 GLY B C 1
ATOM 2602 O O . GLY B 1 138 ? -16.109 -5.273 -13.438 1 97.12 138 GLY B O 1
ATOM 2603 N N . THR B 1 139 ? -17.688 -5.074 -11.812 1 97.06 139 THR B N 1
ATOM 2604 C CA . THR B 1 139 ? -17.203 -3.77 -11.383 1 97.06 139 THR B CA 1
ATOM 2605 C C . THR B 1 139 ? -15.773 -3.875 -10.836 1 97.06 139 THR B C 1
ATOM 2607 O O . THR B 1 139 ? -15.484 -4.75 -10.016 1 97.06 139 THR B O 1
ATOM 2610 N N . LYS B 1 140 ? -14.93 -2.996 -11.297 1 97.62 140 LYS B N 1
ATOM 2611 C CA . LYS B 1 140 ? -13.57 -2.922 -10.789 1 97.62 140 LYS B CA 1
ATOM 2612 C C . LYS B 1 140 ? -13.469 -1.935 -9.633 1 97.62 140 LYS B C 1
ATOM 2614 O O . LYS B 1 140 ? -13.773 -0.75 -9.789 1 97.62 140 LYS B O 1
ATOM 2619 N N . GLU B 1 141 ? -13.102 -2.471 -8.492 1 97.38 141 GLU B N 1
ATOM 2620 C CA . GLU B 1 141 ? -12.812 -1.632 -7.336 1 97.38 141 GLU B CA 1
ATOM 2621 C C . GLU B 1 141 ? -11.305 -1.398 -7.191 1 97.38 141 GLU B C 1
ATOM 2623 O O . GLU B 1 141 ? -10.547 -2.34 -6.953 1 97.38 141 GLU B O 1
ATOM 2628 N N . PRO B 1 142 ? -10.883 -0.095 -7.336 1 97.62 142 PRO B N 1
ATOM 2629 C CA . PRO B 1 142 ? -9.453 0.144 -7.18 1 97.62 142 PRO B CA 1
ATOM 2630 C C . PRO B 1 142 ? -8.953 -0.157 -5.77 1 97.62 142 PRO B C 1
ATOM 2632 O O . PRO B 1 142 ? -9.609 0.197 -4.789 1 97.62 142 PRO B O 1
ATOM 2635 N N . LEU B 1 143 ? -7.789 -0.832 -5.719 1 98.44 143 LEU B N 1
ATOM 2636 C CA . LEU B 1 143 ? -7.191 -1.165 -4.43 1 98.44 143 LEU B CA 1
ATOM 2637 C C . LEU B 1 143 ? -5.875 -0.425 -4.234 1 98.44 143 LEU B C 1
ATOM 2639 O O . LEU B 1 143 ? -5.57 0.03 -3.127 1 98.44 143 LEU B O 1
ATOM 2643 N N . ARG B 1 144 ? -5.066 -0.346 -5.34 1 98.75 144 ARG B N 1
ATOM 2644 C CA . ARG B 1 144 ? -3.695 0.129 -5.164 1 98.75 144 ARG B CA 1
ATOM 2645 C C . ARG B 1 144 ? -3.111 0.609 -6.488 1 98.75 144 ARG B C 1
ATOM 2647 O O . ARG B 1 144 ? -3.332 -0.01 -7.531 1 98.75 144 ARG B O 1
ATOM 2654 N N . GLU B 1 145 ? -2.5 1.748 -6.508 1 98.69 145 GLU B N 1
ATOM 2655 C CA . GLU B 1 145 ? -1.652 2.193 -7.609 1 98.69 145 GLU B CA 1
ATOM 2656 C C . GLU B 1 145 ? -0.181 2.205 -7.203 1 98.69 145 GLU B C 1
ATOM 2658 O O . GLU B 1 145 ? 0.208 2.926 -6.285 1 98.69 145 GLU B O 1
ATOM 2663 N N . ILE B 1 146 ? 0.606 1.429 -7.887 1 98.81 146 ILE B N 1
ATOM 2664 C CA . ILE B 1 146 ? 2.016 1.236 -7.559 1 98.81 146 ILE B CA 1
ATOM 2665 C C . ILE B 1 146 ? 2.887 1.885 -8.633 1 98.81 146 ILE B C 1
ATOM 2667 O O . ILE B 1 146 ? 2.949 1.401 -9.766 1 98.81 146 ILE B O 1
ATOM 2671 N N . CYS B 1 147 ? 3.656 2.902 -8.219 1 98.12 147 CYS B N 1
ATOM 2672 C CA . CYS B 1 147 ? 4.352 3.699 -9.227 1 98.12 147 CYS B CA 1
ATOM 2673 C C . CYS B 1 147 ? 5.789 3.223 -9.398 1 98.12 147 CYS B C 1
ATOM 2675 O O . CYS B 1 147 ? 6.398 3.439 -10.445 1 98.12 147 CYS B O 1
ATOM 2677 N N . TRP B 1 148 ? 6.359 2.562 -8.43 1 97.75 148 TRP B N 1
ATOM 2678 C CA . TRP B 1 148 ? 7.801 2.34 -8.43 1 97.75 148 TRP B CA 1
ATOM 2679 C C . TRP B 1 148 ? 8.195 1.331 -9.5 1 97.75 148 TRP B C 1
ATOM 2681 O O . TRP B 1 148 ? 9.375 1.219 -9.852 1 97.75 148 TRP B O 1
ATOM 2691 N N . VAL B 1 149 ? 7.254 0.608 -10.047 1 97.81 149 VAL B N 1
ATOM 2692 C CA . VAL B 1 149 ? 7.516 -0.473 -10.992 1 97.81 149 VAL B CA 1
ATOM 2693 C C . VAL B 1 149 ? 8.234 0.077 -12.219 1 97.81 149 VAL B C 1
ATOM 2695 O O . VAL B 1 149 ? 9.133 -0.577 -12.766 1 97.81 149 VAL B O 1
ATOM 2698 N N . TYR B 1 150 ? 7.887 1.27 -12.562 1 95.88 150 TYR B N 1
ATOM 2699 C CA . TYR B 1 150 ? 8.5 1.893 -13.734 1 95.88 150 TYR B CA 1
ATOM 2700 C C . TYR B 1 150 ? 9.383 3.064 -13.328 1 95.88 150 TYR B C 1
ATOM 2702 O O . TYR B 1 150 ? 9.562 4.012 -14.102 1 95.88 150 TYR B O 1
ATOM 2710 N N . GLY B 1 151 ? 9.852 3.035 -12.133 1 94.62 151 GLY B N 1
ATOM 2711 C CA . GLY B 1 151 ? 10.547 4.184 -11.57 1 94.62 151 GLY B CA 1
ATOM 2712 C C . GLY B 1 151 ? 12.047 4.148 -11.812 1 94.62 151 GLY B C 1
ATOM 2713 O O . GLY B 1 151 ? 12.781 4.988 -11.289 1 94.62 151 GLY B O 1
ATOM 2714 N N . ASP B 1 152 ? 12.508 3.191 -12.531 1 92.12 152 ASP B N 1
ATOM 2715 C CA . ASP B 1 152 ? 13.945 3.094 -12.773 1 92.12 152 ASP B CA 1
ATOM 2716 C C . ASP B 1 152 ? 14.352 3.963 -13.961 1 92.12 152 ASP B C 1
ATOM 2718 O O . ASP B 1 152 ? 13.562 4.773 -14.453 1 92.12 152 ASP B O 1
ATOM 2722 N N . ASP B 1 153 ? 15.453 4.016 -14.422 1 80.38 153 ASP B N 1
ATOM 2723 C CA . ASP B 1 153 ? 16.188 4.891 -15.328 1 80.38 153 ASP B CA 1
ATOM 2724 C C . ASP B 1 153 ? 15.266 5.48 -16.391 1 80.38 153 ASP B C 1
ATOM 2726 O O . ASP B 1 153 ? 14.875 6.648 -16.297 1 80.38 153 ASP B O 1
ATOM 2730 N N . ASP B 1 154 ? 14.859 4.867 -17.328 1 83.06 154 ASP B N 1
ATOM 2731 C CA . ASP B 1 154 ? 14.164 5.449 -18.469 1 83.06 154 ASP B CA 1
ATOM 2732 C C . ASP B 1 154 ? 12.656 5.199 -18.391 1 83.06 154 ASP B C 1
ATOM 2734 O O . ASP B 1 154 ? 11.922 5.457 -19.344 1 83.06 154 ASP B O 1
ATOM 2738 N N . ALA B 1 155 ? 12.141 4.684 -17.219 1 86.5 155 ALA B N 1
ATOM 2739 C CA . ALA B 1 155 ? 10.727 4.453 -16.938 1 86.5 155 ALA B CA 1
ATOM 2740 C C . ALA B 1 155 ? 10.109 3.518 -17.969 1 86.5 155 ALA B C 1
ATOM 2742 O O . ALA B 1 155 ? 8.906 3.58 -18.234 1 86.5 155 ALA B O 1
ATOM 2743 N N . SER B 1 156 ? 10.992 2.689 -18.547 1 87.5 156 SER B N 1
ATOM 2744 C CA . SER B 1 156 ? 10.5 1.815 -19.609 1 87.5 156 SER B CA 1
ATOM 2745 C C . SER B 1 156 ? 10.211 0.413 -19.078 1 87.5 156 SER B C 1
ATOM 2747 O O . SER B 1 156 ? 9.484 -0.355 -19.719 1 87.5 156 SER B O 1
ATOM 2749 N N . GLY B 1 157 ? 10.828 0.1 -17.969 1 90.06 157 GLY B N 1
ATOM 2750 C CA . GLY B 1 157 ? 10.727 -1.257 -17.453 1 90.06 157 GLY B CA 1
ATOM 2751 C C . GLY B 1 157 ? 11.586 -2.25 -18.203 1 90.06 157 GLY B C 1
ATOM 2752 O O . GLY B 1 157 ? 11.539 -3.451 -17.938 1 90.06 157 GLY B O 1
ATOM 2753 N N . LYS B 1 158 ? 12.438 -1.801 -19.141 1 90.38 158 LYS B N 1
ATOM 2754 C CA . LYS B 1 158 ? 13.188 -2.688 -20.016 1 90.38 158 LYS B CA 1
ATOM 2755 C C . LYS B 1 158 ? 14.266 -3.451 -19.25 1 90.38 158 LYS B C 1
ATOM 2757 O O . LYS B 1 158 ? 14.781 -4.457 -19.734 1 90.38 158 LYS B O 1
ATOM 2762 N N . ASP B 1 159 ? 14.523 -2.994 -18.078 1 92.94 159 ASP B N 1
ATOM 2763 C CA . ASP B 1 159 ? 15.617 -3.6 -17.328 1 92.94 159 ASP B CA 1
ATOM 2764 C C . ASP B 1 159 ? 15.117 -4.77 -16.484 1 92.94 159 ASP B C 1
ATOM 2766 O O . ASP B 1 159 ? 15.883 -5.375 -15.734 1 92.94 159 ASP B O 1
ATOM 2770 N N . TRP B 1 160 ? 13.867 -5.117 -16.656 1 97.12 160 TRP B N 1
ATOM 2771 C CA . TRP B 1 160 ? 13.273 -6.113 -15.766 1 97.12 160 TRP B CA 1
ATOM 2772 C C . TRP B 1 160 ? 12.578 -7.207 -16.562 1 97.12 160 TRP B C 1
ATOM 2774 O O . TRP B 1 160 ? 11.844 -6.922 -17.516 1 97.12 160 TRP B O 1
ATOM 2784 N N . ASN B 1 161 ? 12.836 -8.414 -16.188 1 98.25 161 ASN B N 1
ATOM 2785 C CA . ASN B 1 161 ? 11.977 -9.531 -16.578 1 98.25 161 ASN B CA 1
ATOM 2786 C C . ASN B 1 161 ? 10.828 -9.727 -15.602 1 98.25 161 ASN B C 1
ATOM 2788 O O . ASN B 1 161 ? 11.039 -9.727 -14.391 1 98.25 161 ASN B O 1
ATOM 2792 N N . LEU B 1 162 ? 9.672 -9.891 -16.156 1 98.69 162 LEU B N 1
ATOM 2793 C CA . LEU B 1 162 ? 8.484 -10.062 -15.328 1 98.69 162 LEU B CA 1
ATOM 2794 C C . LEU B 1 162 ? 7.957 -11.484 -15.422 1 98.69 162 LEU B C 1
ATOM 2796 O O . LEU B 1 162 ? 7.73 -12 -16.516 1 98.69 162 LEU B O 1
ATOM 2800 N N . THR B 1 163 ? 7.828 -12.117 -14.32 1 98.81 163 THR B N 1
ATOM 2801 C CA . THR B 1 163 ? 7.121 -13.391 -14.203 1 98.81 163 THR B CA 1
ATOM 2802 C C . THR B 1 163 ? 5.809 -13.203 -13.445 1 98.81 163 THR B C 1
ATOM 2804 O O . THR B 1 163 ? 5.785 -12.617 -12.367 1 98.81 163 THR B O 1
ATOM 2807 N N . VAL B 1 164 ? 4.715 -13.68 -14.07 1 98.88 164 VAL B N 1
ATOM 2808 C CA . VAL B 1 164 ? 3.393 -13.578 -13.469 1 98.88 164 VAL B CA 1
ATOM 2809 C C . VAL B 1 164 ? 2.871 -14.977 -13.141 1 98.88 164 VAL B C 1
ATOM 2811 O O . VAL B 1 164 ? 2.984 -15.898 -13.961 1 98.88 164 VAL B O 1
ATOM 2814 N N . GLY B 1 165 ? 2.318 -15.164 -11.93 1 98.88 165 GLY B N 1
ATOM 2815 C CA . GLY B 1 165 ? 1.836 -16.484 -11.562 1 98.88 165 GLY B CA 1
ATOM 2816 C C . GLY B 1 165 ? 0.758 -16.453 -10.5 1 98.88 165 GLY B C 1
ATOM 2817 O O . GLY B 1 165 ? 0.492 -15.398 -9.906 1 98.88 165 GLY B O 1
ATOM 2818 N N . ALA B 1 166 ? 0.069 -17.594 -10.312 1 98.88 166 ALA B N 1
ATOM 2819 C CA . ALA B 1 166 ? -0.771 -17.859 -9.148 1 98.88 166 ALA B CA 1
ATOM 2820 C C . ALA B 1 166 ? 0.071 -18.281 -7.949 1 98.88 166 ALA B C 1
ATOM 2822 O O . ALA B 1 166 ? 1.032 -19.031 -8.094 1 98.88 166 ALA B O 1
ATOM 2823 N N . LEU B 1 167 ? -0.277 -17.797 -6.828 1 98.88 167 LEU B N 1
ATOM 2824 C CA . LEU B 1 167 ? 0.471 -18.094 -5.613 1 98.88 167 LEU B CA 1
ATOM 2825 C C . LEU B 1 167 ? -0.458 -18.594 -4.512 1 98.88 167 LEU B C 1
ATOM 2827 O O . LEU B 1 167 ? -1.579 -18.094 -4.367 1 98.88 167 LEU B O 1
ATOM 2831 N N . VAL B 1 168 ? -0.005 -19.531 -3.713 1 98.94 168 VAL B N 1
ATOM 2832 C CA . VAL B 1 168 ? -0.635 -19.969 -2.475 1 98.94 168 VAL B CA 1
ATOM 2833 C C . VAL B 1 168 ? 0.399 -20 -1.351 1 98.94 168 VAL B C 1
ATOM 2835 O O . VAL B 1 168 ? 1.559 -20.359 -1.575 1 98.94 168 VAL B O 1
ATOM 2838 N N . ALA B 1 169 ? 0.036 -19.656 -0.198 1 98.94 169 ALA B N 1
ATOM 2839 C CA . ALA B 1 169 ? 0.946 -19.719 0.942 1 98.94 169 ALA B CA 1
ATOM 2840 C C . ALA B 1 169 ? 0.182 -19.984 2.238 1 98.94 169 ALA B C 1
ATOM 2842 O O . ALA B 1 169 ? -0.956 -19.531 2.395 1 98.94 169 ALA B O 1
ATOM 2843 N N . ARG B 1 170 ? 0.754 -20.766 3.145 1 98.88 170 ARG B N 1
ATOM 2844 C CA . ARG B 1 170 ? 0.283 -21.031 4.5 1 98.88 170 ARG B CA 1
ATOM 2845 C C . ARG B 1 170 ? 1.385 -20.781 5.523 1 98.88 170 ARG B C 1
ATOM 2847 O O . ARG B 1 170 ? 2.031 -21.719 5.996 1 98.88 170 ARG B O 1
ATOM 2854 N N . PRO B 1 171 ? 1.572 -19.484 5.93 1 98.44 171 PRO B N 1
ATOM 2855 C CA . PRO B 1 171 ? 2.717 -19.094 6.762 1 98.44 171 PRO B CA 1
ATOM 2856 C C . PRO B 1 171 ? 2.689 -19.75 8.141 1 98.44 171 PRO B C 1
ATOM 2858 O O . PRO B 1 171 ? 3.74 -19.953 8.758 1 98.44 171 PRO B O 1
ATOM 2861 N N . ALA B 1 172 ? 1.573 -20.125 8.617 1 98.06 172 ALA B N 1
ATOM 2862 C CA . ALA B 1 172 ? 1.48 -20.734 9.938 1 98.06 172 ALA B CA 1
ATOM 2863 C C . ALA B 1 172 ? 2.293 -22.031 9.992 1 98.06 172 ALA B C 1
ATOM 2865 O O . ALA B 1 172 ? 1.947 -23.016 9.344 1 98.06 172 ALA B O 1
ATOM 2866 N N . LYS B 1 173 ? 3.262 -22.078 10.828 1 96.56 173 LYS B N 1
ATOM 2867 C CA . LYS B 1 173 ? 4.223 -23.188 10.875 1 96.56 173 LYS B CA 1
ATOM 2868 C C . LYS B 1 173 ? 3.594 -24.438 11.477 1 96.56 173 LYS B C 1
ATOM 2870 O O . LYS B 1 173 ? 3.943 -25.547 11.094 1 96.56 173 LYS B O 1
ATOM 2875 N N . ASP B 1 174 ? 2.658 -24.234 12.336 1 96.62 174 ASP B N 1
ATOM 2876 C CA . ASP B 1 174 ? 2.109 -25.359 13.078 1 96.62 174 ASP B CA 1
ATOM 2877 C C . ASP B 1 174 ? 0.772 -25.797 12.492 1 96.62 174 ASP B C 1
ATOM 2879 O O . ASP B 1 174 ? 0.032 -26.562 13.125 1 96.62 174 ASP B O 1
ATOM 2883 N N . ALA B 1 175 ? 0.387 -25.219 11.344 1 96.44 175 ALA B N 1
ATOM 2884 C CA . ALA B 1 175 ? -0.871 -25.625 10.711 1 96.44 175 ALA B CA 1
ATOM 2885 C C . ALA B 1 175 ? -0.891 -27.109 10.414 1 96.44 175 ALA B C 1
ATOM 2887 O O . ALA B 1 175 ? 0.15 -27.703 10.125 1 96.44 175 ALA B O 1
ATOM 2888 N N . LYS B 1 176 ? -2.199 -27.672 10.547 1 92.38 176 LYS B N 1
ATOM 2889 C CA . LYS B 1 176 ? -2.363 -29.094 10.227 1 92.38 176 LYS B CA 1
ATOM 2890 C C . LYS B 1 176 ? -2.74 -29.281 8.758 1 92.38 176 LYS B C 1
ATOM 2892 O O . LYS B 1 176 ? -3.848 -28.922 8.344 1 92.38 176 LYS B O 1
ATOM 2897 N N . GLY B 1 177 ? -1.783 -29.672 7.891 1 96.44 177 GLY B N 1
ATOM 2898 C CA . GLY B 1 177 ? -2.072 -30 6.5 1 96.44 177 GLY B CA 1
ATOM 2899 C C . GLY B 1 177 ? -1.812 -28.844 5.555 1 96.44 177 GLY B C 1
ATOM 2900 O O . GLY B 1 177 ? -1.393 -27.766 5.984 1 96.44 177 GLY B O 1
ATOM 2901 N N . ASP B 1 178 ? -2.125 -29.125 4.312 1 98.56 178 ASP B N 1
ATOM 2902 C CA . ASP B 1 178 ? -1.875 -28.141 3.262 1 98.56 178 ASP B CA 1
ATOM 2903 C C . ASP B 1 178 ? -3.076 -27.219 3.082 1 98.56 178 ASP B C 1
ATOM 2905 O O . ASP B 1 178 ? -4.211 -27.594 3.381 1 98.56 178 ASP B O 1
ATOM 2909 N N . LEU B 1 179 ? -2.844 -25.969 2.691 1 98.81 179 LEU B N 1
ATOM 2910 C CA . LEU B 1 179 ? -3.883 -25.125 2.111 1 98.81 179 LEU B CA 1
ATOM 2911 C C . LEU B 1 179 ? -4.051 -25.406 0.624 1 98.81 179 LEU B C 1
ATOM 2913 O O . LEU B 1 179 ? -3.074 -25.422 -0.128 1 98.81 179 LEU B O 1
ATOM 2917 N N . GLU B 1 180 ? -5.203 -25.656 0.217 1 98.75 180 GLU B N 1
ATOM 2918 C CA . GLU B 1 180 ? -5.52 -25.828 -1.197 1 98.75 180 GLU B CA 1
ATOM 2919 C C . GLU B 1 180 ? -6.34 -24.656 -1.728 1 98.75 180 GLU B C 1
ATOM 2921 O O . GLU B 1 180 ? -7.359 -24.281 -1.144 1 98.75 180 GLU B O 1
ATOM 2926 N N . VAL B 1 181 ? -5.895 -24.078 -2.801 1 98.88 181 VAL B N 1
ATOM 2927 C CA . VAL B 1 181 ? -6.609 -22.984 -3.439 1 98.88 181 VAL B CA 1
ATOM 2928 C C . VAL B 1 181 ? -6.984 -23.359 -4.867 1 98.88 181 VAL B C 1
ATOM 2930 O O . VAL B 1 181 ? -6.16 -23.906 -5.605 1 98.88 181 VAL B O 1
ATOM 2933 N N . HIS B 1 182 ? -8.219 -23.094 -5.219 1 98.81 182 HIS B N 1
ATOM 2934 C CA . HIS B 1 182 ? -8.734 -23.375 -6.547 1 98.81 182 HIS B CA 1
ATOM 2935 C C . HIS B 1 182 ? -8.742 -22.141 -7.426 1 98.81 182 HIS B C 1
ATOM 2937 O O . HIS B 1 182 ? -9.391 -21.141 -7.09 1 98.81 182 HIS B O 1
ATOM 2943 N N . PHE B 1 183 ? -8.078 -22.234 -8.555 1 98.81 183 PHE B N 1
ATOM 2944 C CA . PHE B 1 183 ? -7.941 -21.094 -9.453 1 98.81 183 PHE B CA 1
ATOM 2945 C C . PHE B 1 183 ? -8.68 -21.344 -10.758 1 98.81 183 PHE B C 1
ATOM 2947 O O . PHE B 1 183 ? -8.797 -22.484 -11.211 1 98.81 183 PHE B O 1
ATOM 2954 N N . LYS B 1 184 ? -9.148 -20.25 -11.258 1 98.06 184 LYS B N 1
ATOM 2955 C CA . LYS B 1 184 ? -9.703 -20.266 -12.609 1 98.06 184 LYS B CA 1
ATOM 2956 C C . LYS B 1 184 ? -9.547 -18.891 -13.281 1 98.06 184 LYS B C 1
ATOM 2958 O O . LYS B 1 184 ? -9.164 -17.922 -12.633 1 98.06 184 LYS B O 1
ATOM 2963 N N . ASP B 1 185 ? -9.695 -18.859 -14.578 1 97.06 185 ASP B N 1
ATOM 2964 C CA . ASP B 1 185 ? -9.719 -17.625 -15.367 1 97.06 185 ASP B CA 1
ATOM 2965 C C . ASP B 1 185 ? -8.383 -16.891 -15.258 1 97.06 185 ASP B C 1
ATOM 2967 O O . ASP B 1 185 ? -8.359 -15.664 -15.148 1 97.06 185 ASP B O 1
ATOM 2971 N N . PHE B 1 186 ? -7.344 -17.719 -15.148 1 98.25 186 PHE B N 1
ATOM 2972 C CA . PHE B 1 186 ? -6.023 -17.094 -15.141 1 98.25 186 PHE B CA 1
ATOM 2973 C C . PHE B 1 186 ? -5.664 -16.562 -16.531 1 98.25 186 PHE B C 1
ATOM 2975 O O . PHE B 1 186 ? -5.523 -17.344 -17.469 1 98.25 186 PHE B O 1
ATOM 2982 N N . ASP B 1 187 ? -5.559 -15.266 -16.609 1 97.88 187 ASP B N 1
ATOM 2983 C CA . ASP B 1 187 ? -5.328 -14.617 -17.906 1 97.88 187 ASP B CA 1
ATOM 2984 C C . ASP B 1 187 ? -4.234 -13.555 -17.797 1 97.88 187 ASP B C 1
ATOM 2986 O O . ASP B 1 187 ? -4.359 -12.602 -17.016 1 97.88 187 ASP B O 1
ATOM 2990 N N . VAL B 1 188 ? -3.178 -13.703 -18.531 1 98.56 188 VAL B N 1
ATOM 2991 C CA . VAL B 1 188 ? -2.094 -12.727 -18.594 1 98.56 188 VAL B CA 1
ATOM 2992 C C . VAL B 1 188 ? -1.976 -12.172 -20.016 1 98.56 188 VAL B C 1
ATOM 2994 O O . VAL B 1 188 ? -1.859 -12.93 -20.984 1 98.56 188 VAL B O 1
ATOM 2997 N N . GLN B 1 189 ? -2.027 -10.93 -20.094 1 98.56 189 GLN B N 1
ATOM 2998 C CA . GLN B 1 189 ? -1.979 -10.258 -21.391 1 98.56 189 GLN B CA 1
ATOM 2999 C C . GLN B 1 189 ? -0.692 -9.453 -21.547 1 98.56 189 GLN B C 1
ATOM 3001 O O . GLN B 1 189 ? -0.257 -8.781 -20.609 1 98.56 189 GLN B O 1
ATOM 3006 N N . TRP B 1 190 ? -0.185 -9.586 -22.719 1 97.69 190 TRP B N 1
ATOM 3007 C CA . TRP B 1 190 ? 1.035 -8.875 -23.094 1 97.69 190 TRP B CA 1
ATOM 3008 C C . TRP B 1 190 ? 0.819 -8.055 -24.359 1 97.69 190 TRP B C 1
ATOM 3010 O O . TRP B 1 190 ? -0.131 -8.289 -25.109 1 97.69 190 TRP B O 1
ATOM 3020 N N . GLU B 1 191 ? 1.704 -7.016 -24.562 1 91.19 191 GLU B N 1
ATOM 3021 C CA . GLU B 1 191 ? 1.678 -6.25 -25.797 1 91.19 191 GLU B CA 1
ATOM 3022 C C . GLU B 1 191 ? 2.281 -7.051 -26.953 1 91.19 191 GLU B C 1
ATOM 3024 O O . GLU B 1 191 ? 3.174 -7.871 -26.75 1 91.19 191 GLU B O 1
#

Radius of gyration: 20.08 Å; Cα contacts (8 Å, |Δi|>4): 1115; chains: 2; bounding box: 44×58×49 Å

Organism: Colletotrichum higginsianum (strain IMI 349063) (NCBI:txid759273)

pLDDT: mean 96.23, std 6.52, range [42.22, 99.0]

Sequence (382 aa):
MSSESFTLSAPPDTDVWKKPPSHNVYNAPIKAVPAKPLSQFKSAKITFSADWSEQYDQGGLILTFDSLSGRERRWIKTGLEFYNGTQQISTVACDRWADWSIAPLAGFEDTKSITVLVEKGRDGLGLGLWVYYVKQDGTKEPLREICWVYGDDDASGKDWNLTVGALVARPAKDAKGDLEVHFKDFDVQWEMSSESFTLSAPPDTDVWKKPPSHNVYNAPIKAVPAKPLSQFKSAKITFSADWSEQYDQGGLILTFDSLSGRERRWIKTGLEFYNGTQQISTVACDRWADWSIAPLAGFEDTKSITVLVEKGRDGLGLGLWVYYVKQDGTKEPLREICWVYGDDDASGKDWNLTVGALVARPAKDAKGDLEVHFKDFDVQWE

Solvent-accessible surface area (backbone atoms only — not comparable to full-atom values): 19121 Å² total; per-residue (Å²): 105,69,70,60,64,50,74,49,60,13,51,43,59,13,36,76,52,33,31,18,78,71,43,73,44,79,64,38,45,66,59,62,54,84,65,43,52,39,59,34,56,39,35,38,34,38,31,37,35,62,83,77,80,49,61,49,21,31,40,38,43,32,41,37,35,41,43,74,79,74,54,77,67,28,39,37,37,38,33,43,29,25,51,91,94,37,60,19,40,30,40,34,44,23,75,90,30,28,33,37,37,43,43,57,35,75,46,76,48,93,70,71,67,48,31,37,35,38,32,62,41,75,57,99,57,35,47,27,37,35,34,28,42,40,44,96,87,63,52,73,41,73,36,32,42,37,15,50,77,22,54,52,92,87,41,54,31,76,56,26,38,30,33,46,27,42,35,28,24,20,43,38,67,83,51,89,61,64,49,57,38,42,36,30,54,43,38,65,43,65,110,104,68,71,60,62,51,74,50,60,13,52,44,59,13,35,77,52,32,33,20,78,72,45,71,45,78,63,38,43,65,59,62,54,83,65,43,53,40,58,34,56,40,33,37,34,40,31,34,35,62,82,77,81,49,63,48,22,32,40,37,43,32,40,38,36,41,43,74,80,74,53,76,67,28,38,36,38,39,34,45,29,25,50,90,93,36,60,18,39,29,39,34,43,23,74,90,31,28,33,37,37,42,43,57,35,74,48,75,48,93,69,70,69,47,32,36,35,40,32,61,41,75,58,99,57,32,46,29,37,34,34,27,42,40,44,95,86,63,52,72,41,73,36,32,42,38,13,51,78,22,49,55,94,84,41,51,32,75,56,25,37,31,33,47,26,42,34,29,24,20,44,37,66,82,51,89,62,64,49,58,38,42,36,30,56,42,37,64,43,64,110

InterPro domains:
  IPR009784 Protein of unknown function DUF1349 [PF07081] (3-189)
  IPR009784 Protein of unknown function DUF1349 [PTHR35332] (3-190)

Secondary structure (DSSP, 8-state):
-----EEEEE-BS--EEEETBTEEEE---EEEPPPEEGGGEEEEEEEEEE---STT-EEEEEEEEEESSSPPPEEEEEEEEEETTEEEEEEEEESSSEEEEEEEGGGT---S-EEEEEEEEEETTEEEEEEEEE-TTS-EEEEEEE-GGG-STTSS-TTEEEEEEEEEEB--TT-SS-EEEEEEEEEEEE-/-----EEEEE-BS--EEEETBTEEEE---EEEPPPEEGGGEEEEEEEEEE---STT-EEEEEEEEEESSSPPPEEEEEEEEEETTEEEEEEEEESSSEEEEEEEGGGT---S-EEEEEEEEEETTEEEEEEEEEPTTS-EEEEEEE-GGG-STTSS-TTEEEEEEEEEEB--TT-SS-EEEEEEEEEEEE-

Foldseek 3Di:
DDQDKDKDKADEQADQFFDPDGDGGHGWDWDWDDKDQPLFFFKKKKKKFFDDDAAFWDKFKKKWKDFQVDDDIWMKTWDWTQHPNFIWGWIWTCPPGTDIDTDGPVVPDDDRMWMKMWGWDADPVGIWIWIWTQDPVRDTHTDDTGQCCQVDDPSSSRRIIMIMTMTTHHNHRPDDDMIMMMMGPTDTGTD/DDQDKDKDKADEQADQFFDPDGDGGHGWDWDWDDKDQPLFFFKKKKKKFFDDDAAFWDKFKKKWKDFQVDDDIWMKTWDWTQHPNFIWGWIWTCPPGTDIDTDGPVVPDDDRMWMKMWGWDADPVGIWIWIWTQDPVRDTHTDDTGQCCQVDDPSSSRRIIMIMTMTTHHNHRPDDDMIMMMMGPTDTGTD